Protein AF-A0A2W1JNE1-F1 (afdb_monomer)

pLDDT: mean 87.47, std 14.39, range [36.12, 98.69]

Foldseek 3Di:
DDDDDDDDDDDDPPPPQFFFAAFFFFFFPDPDDDDFLVNRLQGGEAAFQDDDFVVVVDFGQAVEFEEEEAPCAQVLAQVQEPPPDGDHPVLLVVLLQVLLVLLVVPFPGHDYDYCYPVWHADDDDPPDDDDDLEHTTQEYEEEDACVVPVVCPQAQKDKDWGWAFDFGQALLRHTRPGYTHTRHMYMYGYSPFHEYDDLVDDDPRHADSSLSSSQNVLVSRGTAACPVCLQRTKAQPSTRRDQRDADLVHRSPRIGRGSTDDCLASNHCVCRRRRDRPHHGSNSVSVSCSSHPRPPNPVPPCPVVNVVVVVVVVVVVVVVVVVVVVVPDPDPPDDD

Sequence (336 aa):
MIRLRRFVVCGLLFGGLVPSAQAFVLLERDDQPVNTVEEAVETAARWSYEPGSVTEGVRGLDEGLEVAIATNFCERLVPQFRDPYPPDCDQVKTALKVALNQWAEEHPVLKFVDVSGTITPALPPPNHPEPWQGFGAELDFFVLNGQEYPAVSEVGGYTSYWSVNKPPRLTNGQKAEGGSTINSADIILNAETCFFFNAQQPIPECNHFQSLVLHEVGHALGLGHPDELPERNLDTDRSPATEIAINCEQPAQGLQASPALEPNAAMNGYAGRPAPLLKLTEDDRGGLRFLYPPCTPARKRIPLWLLAVSLLAGILLIVGSLLFLLLQRPQKVKPR

Secondary structure (DSSP, 8-state):
---PPPP----------------B-BPPSSS----SHHHHHHH-EEE---SS-GGGT--SSSS-EEEEE-TTHHHHHGGGB-SSS---HHHHHHHHHHHHHHHHTT-SS--EEE-BTTB---PPPTTPPSSP--SSSSEEEEEE-TTT-GGGTTSSEEEEEEEESSPPBPTTSPBPSS-EEEEEEEEEEETTS-EE--TTSPPTTSEEHHHHHHHHHHHHHTB--TTT-GGG-EESS--TTS-----TTSTTTT-EE-----TT-TT-GGGSS-----S--HHHHHHHHHHS-----------HHHHHHHHHHHHHHHHHHHHHHHH---------

InterPro domains:
  IPR024079 Metallopeptidase, catalytic domain superfamily [G3DSA:3.40.390.10] (77-295)

Nearest PDB structures (foldseek):
  8h78-assembly1_A  TM=7.087E-01  e=1.643E-05  Homo sapiens
  6zpn-assembly1_A  TM=2.466E-01  e=2.389E+00  Thermochaetoides thermophila DSM 1495

Organism: NCBI:txid1764569

Mean predicted aligned error: 8.56 Å

Radius of gyration: 26.84 Å; Cα contacts (8 Å, |Δi|>4): 654; chains: 1; bounding box: 62×103×80 Å

Structure (mmCIF, N/CA/C/O backbone):
data_AF-A0A2W1JNE1-F1
#
_entry.id   AF-A0A2W1JNE1-F1
#
loop_
_atom_site.group_PDB
_atom_site.id
_atom_site.type_symbol
_atom_site.label_atom_id
_atom_site.label_alt_id
_atom_site.label_comp_id
_atom_site.label_asym_id
_atom_site.label_entity_id
_atom_site.label_seq_id
_atom_site.pdbx_PDB_ins_code
_atom_site.Cartn_x
_atom_site.Cartn_y
_atom_site.Cartn_z
_atom_site.occupancy
_atom_site.B_iso_or_equiv
_atom_site.auth_seq_id
_atom_site.auth_comp_id
_atom_site.auth_asym_id
_atom_site.auth_atom_id
_atom_site.pdbx_PDB_model_num
ATOM 1 N N . MET A 1 1 ? -40.350 26.688 -57.752 1.00 38.41 1 MET A N 1
ATOM 2 C CA . MET A 1 1 ? -39.927 27.035 -56.376 1.00 38.41 1 MET A CA 1
ATOM 3 C C . MET A 1 1 ? -39.542 25.753 -55.656 1.00 38.41 1 MET A C 1
ATOM 5 O O . MET A 1 1 ? -40.423 24.963 -55.360 1.00 38.41 1 MET A O 1
ATOM 9 N N . ILE A 1 2 ? -38.249 25.513 -55.429 1.00 36.12 2 ILE A N 1
ATOM 10 C CA . ILE A 1 2 ? -37.739 24.361 -54.668 1.00 36.12 2 ILE A CA 1
ATOM 11 C C . ILE A 1 2 ? -36.863 24.945 -53.556 1.00 36.12 2 ILE A C 1
ATOM 13 O O . ILE A 1 2 ? -35.892 25.639 -53.845 1.00 36.12 2 ILE A O 1
ATOM 17 N N . ARG A 1 3 ? -37.248 24.743 -52.289 1.00 42.00 3 ARG A N 1
ATOM 18 C CA . ARG A 1 3 ? -36.489 25.195 -51.111 1.00 42.00 3 ARG A CA 1
ATOM 19 C C . ARG A 1 3 ? -35.653 24.034 -50.574 1.00 42.00 3 ARG A C 1
ATOM 21 O O . ARG A 1 3 ? -36.201 23.090 -50.015 1.00 42.00 3 ARG A O 1
ATOM 28 N N . LEU A 1 4 ? -34.334 24.138 -50.719 1.00 41.38 4 LEU A N 1
ATOM 29 C CA . LEU A 1 4 ? -33.350 23.279 -50.059 1.00 41.38 4 LEU A CA 1
ATOM 30 C C . LEU A 1 4 ? -33.227 23.689 -48.579 1.00 41.38 4 LEU A C 1
ATOM 32 O O . LEU A 1 4 ? -32.899 24.839 -48.286 1.00 41.38 4 LEU A O 1
ATOM 36 N N . ARG A 1 5 ? -33.461 22.760 -47.645 1.00 50.00 5 ARG A N 1
ATOM 37 C CA . ARG A 1 5 ? -33.097 22.918 -46.227 1.00 50.00 5 ARG A CA 1
ATOM 38 C C . ARG A 1 5 ? -31.710 22.315 -46.011 1.00 50.00 5 ARG A C 1
ATOM 40 O O . ARG A 1 5 ? -31.522 21.125 -46.236 1.00 50.00 5 ARG A O 1
ATOM 47 N N . ARG A 1 6 ? -30.746 23.134 -45.582 1.00 46.78 6 ARG A N 1
ATOM 48 C CA . ARG A 1 6 ? -29.433 22.676 -45.108 1.00 46.78 6 ARG A CA 1
ATOM 49 C C . ARG A 1 6 ? -29.555 22.281 -43.636 1.00 46.78 6 ARG A C 1
ATOM 51 O O . ARG A 1 6 ? -29.924 23.117 -42.818 1.00 46.78 6 ARG A O 1
ATOM 58 N N . PHE A 1 7 ? -29.250 21.027 -43.322 1.00 41.28 7 PHE A N 1
ATOM 59 C CA . PHE A 1 7 ? -28.954 20.579 -41.964 1.00 41.28 7 PHE A CA 1
ATOM 60 C C . PHE A 1 7 ? -27.464 20.816 -41.702 1.00 41.28 7 PHE A C 1
ATOM 62 O O . PHE A 1 7 ? -26.624 20.327 -42.453 1.00 41.28 7 PHE A O 1
ATOM 69 N N . VAL A 1 8 ? -27.145 21.586 -40.664 1.00 44.81 8 VAL A N 1
ATOM 70 C CA . VAL A 1 8 ? -25.787 21.715 -40.126 1.00 44.81 8 VAL A CA 1
ATOM 71 C C . VAL A 1 8 ? -25.700 20.753 -38.947 1.00 44.81 8 VAL A C 1
ATOM 73 O O . VAL A 1 8 ? -26.365 20.957 -37.935 1.00 44.81 8 VAL A O 1
ATOM 76 N N . VAL A 1 9 ? -24.929 19.677 -39.103 1.00 41.88 9 VAL A N 1
ATOM 77 C CA . VAL A 1 9 ? -24.578 18.763 -38.011 1.00 41.88 9 VAL A CA 1
ATOM 78 C C . VAL A 1 9 ? -23.324 19.327 -37.353 1.00 41.88 9 VAL A C 1
ATOM 80 O O . VAL A 1 9 ? -22.254 19.334 -37.956 1.00 41.88 9 VAL A O 1
ATOM 83 N N . CYS A 1 10 ? -23.471 19.854 -36.140 1.00 45.81 10 CYS A N 1
ATOM 84 C CA . CYS A 1 10 ? -22.356 20.292 -35.310 1.00 45.81 10 CYS A CA 1
ATOM 85 C C . CYS A 1 10 ? -21.801 19.057 -34.585 1.00 45.81 10 CYS A C 1
ATOM 87 O O . CYS A 1 10 ? -22.422 18.555 -33.650 1.00 45.81 10 CYS A O 1
ATOM 89 N N . GLY A 1 11 ? -20.683 18.514 -35.070 1.00 43.31 11 GLY A N 1
ATOM 90 C CA . GLY A 1 11 ? -19.964 17.435 -34.397 1.00 43.31 11 GLY A CA 1
ATOM 91 C C . GLY A 1 11 ? -19.169 17.994 -33.221 1.00 43.31 11 GLY A C 1
ATOM 92 O O . GLY A 1 11 ? -18.117 18.593 -33.423 1.00 43.31 11 GLY A O 1
ATOM 93 N N . LEU A 1 12 ? -19.670 17.806 -32.001 1.00 46.69 12 LEU A N 1
ATOM 94 C CA . LEU A 1 12 ? -18.884 17.977 -30.781 1.00 46.69 12 LEU A CA 1
ATOM 95 C C . LEU A 1 12 ? -17.910 16.797 -30.682 1.00 46.69 12 LEU A C 1
ATOM 97 O O . LEU A 1 12 ? -18.283 15.702 -30.266 1.00 46.69 12 LEU A O 1
ATOM 101 N N . LEU A 1 13 ? -16.665 17.020 -31.104 1.00 46.94 13 LEU A N 1
ATOM 102 C CA . LEU A 1 13 ? -15.539 16.165 -30.745 1.00 46.94 13 LEU A CA 1
ATOM 103 C C . LEU A 1 13 ? -15.297 16.335 -29.242 1.00 46.94 13 LEU A C 1
ATOM 105 O O . LEU A 1 13 ? -14.633 17.275 -28.813 1.00 46.94 13 LEU A O 1
ATOM 109 N N . PHE A 1 14 ? -15.866 15.437 -28.440 1.00 42.62 14 PHE A N 1
ATOM 110 C CA . PHE A 1 14 ? -15.426 15.229 -27.067 1.00 42.62 14 PHE A CA 1
ATOM 111 C C . PHE A 1 14 ? -14.032 14.595 -27.122 1.00 42.62 14 PHE A C 1
ATOM 113 O O . PHE A 1 14 ? -13.892 13.375 -27.149 1.00 42.62 14 PHE A O 1
ATOM 120 N N . GLY A 1 15 ? -12.998 15.433 -27.203 1.00 43.62 15 GLY A N 1
ATOM 121 C CA . GLY A 1 15 ? -11.642 15.019 -26.865 1.00 43.62 15 GLY A CA 1
ATOM 122 C C . GLY A 1 15 ? -11.618 14.715 -25.374 1.00 43.62 15 GLY A C 1
ATOM 123 O O . GLY A 1 15 ? -11.545 15.636 -24.565 1.00 43.62 15 GLY A O 1
ATOM 124 N N . GLY A 1 16 ? -11.778 13.442 -25.013 1.00 50.56 16 GLY A N 1
ATOM 125 C CA . GLY A 1 16 ? -11.562 12.998 -23.643 1.00 50.56 16 GLY A CA 1
ATOM 126 C C . GLY A 1 16 ? -10.127 13.330 -23.256 1.00 50.56 16 GLY A C 1
ATOM 127 O O . GLY A 1 16 ? -9.200 12.924 -23.953 1.00 50.56 16 GLY A O 1
ATOM 128 N N . LEU A 1 17 ? -9.956 14.115 -22.193 1.00 52.03 17 LEU A N 1
ATOM 129 C CA . LEU A 1 17 ? -8.655 14.305 -21.565 1.00 52.03 17 LEU A CA 1
ATOM 130 C C . LEU A 1 17 ? -8.187 12.922 -21.110 1.00 52.03 17 LEU A C 1
ATOM 132 O O . LEU A 1 17 ? -8.841 12.292 -20.279 1.00 52.03 17 LEU A O 1
ATOM 136 N N . VAL A 1 18 ? -7.117 12.425 -21.723 1.00 52.34 18 VAL A N 1
ATOM 137 C CA . VAL A 1 18 ? -6.462 11.200 -21.268 1.00 52.34 18 VAL A CA 1
ATOM 138 C C . VAL A 1 18 ? -5.798 11.544 -19.930 1.00 52.34 18 VAL A C 1
ATOM 140 O O . VAL A 1 18 ? -5.143 12.589 -19.858 1.00 52.34 18 VAL A O 1
ATOM 143 N N . PRO A 1 19 ? -6.022 10.757 -18.862 1.00 56.19 19 PRO A N 1
ATOM 144 C CA . PRO A 1 19 ? -5.322 10.957 -17.603 1.00 56.19 19 PRO A CA 1
ATOM 145 C C . PRO A 1 19 ? -3.815 10.865 -17.836 1.00 56.19 19 PRO A C 1
ATOM 147 O O . PRO A 1 19 ? -3.342 10.112 -18.684 1.00 56.19 19 PRO A O 1
ATOM 150 N N . SER A 1 20 ? -3.092 11.705 -17.118 1.00 59.62 20 SER A N 1
ATOM 151 C CA . SER A 1 20 ? -1.718 12.051 -17.410 1.00 59.62 20 SER A CA 1
ATOM 152 C C . SER A 1 20 ? -0.819 11.377 -16.355 1.00 59.62 20 SER A C 1
ATOM 154 O O . SER A 1 20 ? -0.995 11.699 -15.185 1.00 59.62 20 SER A O 1
ATOM 156 N N . ALA A 1 21 ? 0.059 10.429 -16.725 1.00 70.81 21 ALA A N 1
ATOM 157 C CA . ALA A 1 21 ? 1.011 9.803 -15.794 1.00 70.81 21 ALA A CA 1
ATOM 158 C C . ALA A 1 21 ? 2.366 10.527 -15.776 1.00 70.81 21 ALA A C 1
ATOM 160 O O . ALA A 1 21 ? 2.808 10.987 -16.817 1.00 70.81 21 ALA A O 1
ATOM 161 N N . GLN A 1 22 ? 3.032 10.619 -14.627 1.00 83.12 22 GLN A N 1
ATOM 162 C CA . GLN A 1 22 ? 4.258 11.391 -14.426 1.00 83.12 22 GLN A CA 1
ATOM 163 C C . GLN A 1 22 ? 5.447 10.493 -14.074 1.00 83.12 22 GLN A C 1
ATOM 165 O O . GLN A 1 22 ? 6.392 10.419 -14.858 1.00 83.12 22 GLN A O 1
ATOM 170 N N . ALA A 1 23 ? 5.432 9.857 -12.899 1.00 85.31 23 ALA A N 1
ATOM 171 C CA . ALA A 1 23 ? 6.445 8.907 -12.441 1.00 85.31 23 ALA A CA 1
ATOM 172 C C . ALA A 1 23 ? 6.075 8.282 -11.079 1.00 85.31 23 ALA A C 1
ATOM 174 O O . ALA A 1 23 ? 5.391 8.893 -10.262 1.00 85.31 23 ALA A O 1
ATOM 175 N N . PHE A 1 24 ? 6.597 7.091 -10.782 1.00 90.75 24 PHE A N 1
ATOM 176 C CA . PHE A 1 24 ? 6.438 6.429 -9.475 1.00 90.75 24 PHE A CA 1
ATOM 177 C C . PHE A 1 24 ? 7.779 6.259 -8.761 1.00 90.75 24 PHE A C 1
ATOM 179 O O . PHE A 1 24 ? 8.824 6.299 -9.399 1.00 90.75 24 PHE A O 1
ATOM 186 N N . VAL A 1 25 ? 7.780 5.989 -7.457 1.00 92.88 25 VAL A N 1
ATOM 187 C CA . VAL A 1 25 ? 9.011 5.683 -6.712 1.00 92.88 25 VAL A CA 1
ATOM 188 C C . VAL A 1 25 ? 8.871 4.387 -5.922 1.00 92.88 25 VAL A C 1
ATOM 190 O O . VAL A 1 25 ? 7.775 3.989 -5.521 1.00 92.88 25 VAL A O 1
ATOM 193 N N . LEU A 1 26 ? 9.995 3.710 -5.722 1.00 92.88 26 LEU A N 1
ATOM 194 C CA . LEU A 1 26 ? 10.080 2.421 -5.048 1.00 92.88 26 LEU A CA 1
ATOM 195 C C . LEU A 1 26 ? 10.607 2.609 -3.630 1.00 92.88 26 LEU A C 1
ATOM 197 O O . LEU A 1 26 ? 11.484 3.437 -3.402 1.00 92.88 26 LEU A O 1
ATOM 201 N N . LEU A 1 27 ? 10.103 1.811 -2.691 1.00 89.06 27 LEU A N 1
ATOM 202 C CA . LEU A 1 27 ? 10.724 1.690 -1.379 1.00 89.06 27 LEU A CA 1
ATOM 203 C C . LEU A 1 27 ? 11.990 0.845 -1.486 1.00 89.06 27 LEU A C 1
ATOM 205 O O . LEU A 1 27 ? 11.983 -0.290 -1.978 1.00 89.06 27 LEU A O 1
ATOM 209 N N . GLU A 1 28 ? 13.077 1.422 -1.002 1.00 80.94 28 GLU A N 1
ATOM 210 C CA . GLU A 1 28 ? 14.409 0.834 -0.990 1.00 80.94 28 GLU A CA 1
ATOM 211 C C . GLU A 1 28 ? 14.680 0.198 0.374 1.00 80.94 28 GLU A C 1
ATOM 213 O O . GLU A 1 28 ? 14.102 0.589 1.391 1.00 80.94 28 GLU A O 1
ATOM 218 N N . ARG A 1 29 ? 15.560 -0.809 0.405 1.00 69.75 29 ARG A N 1
ATOM 219 C CA . ARG A 1 29 ? 16.001 -1.384 1.676 1.00 69.75 29 ARG A CA 1
ATOM 220 C C . ARG A 1 29 ? 17.018 -0.447 2.326 1.00 69.75 29 ARG A C 1
ATOM 222 O O . ARG A 1 29 ? 18.086 -0.237 1.756 1.00 69.75 29 ARG A O 1
ATOM 229 N N . ASP A 1 30 ? 16.723 -0.047 3.560 1.00 58.88 30 ASP A N 1
ATOM 230 C CA . ASP A 1 30 ? 17.580 0.764 4.429 1.00 58.88 30 ASP A CA 1
ATOM 231 C C . ASP A 1 30 ? 17.699 2.232 3.967 1.00 58.88 30 ASP A C 1
ATOM 233 O O . ASP A 1 30 ? 17.539 2.543 2.792 1.00 58.88 30 ASP A O 1
ATOM 237 N N . ASP A 1 31 ? 18.044 3.146 4.884 1.00 56.97 31 ASP A N 1
ATOM 238 C CA . ASP A 1 31 ? 18.273 4.585 4.620 1.00 56.97 31 ASP A CA 1
ATOM 239 C C . ASP A 1 31 ? 19.489 4.864 3.701 1.00 56.97 31 ASP A C 1
ATOM 241 O O . ASP A 1 31 ? 20.089 5.945 3.733 1.00 56.97 31 ASP A O 1
ATOM 245 N N . GLN A 1 32 ? 19.940 3.873 2.926 1.00 64.00 32 GLN A N 1
ATOM 246 C CA . GLN A 1 32 ? 21.050 4.044 2.007 1.00 64.00 32 GLN A CA 1
ATOM 247 C C . GLN A 1 32 ? 20.575 4.854 0.806 1.00 64.00 32 GLN A C 1
ATOM 249 O O . GLN A 1 32 ? 19.619 4.470 0.135 1.00 64.00 32 GLN A O 1
ATOM 254 N N . PRO A 1 33 ? 21.225 5.988 0.515 1.00 69.25 33 PRO A N 1
ATOM 255 C CA . PRO A 1 33 ? 20.821 6.793 -0.607 1.00 69.25 33 PRO A CA 1
ATOM 256 C C . PRO A 1 33 ? 21.158 6.072 -1.906 1.00 69.25 33 PRO A C 1
ATOM 258 O O . PRO A 1 33 ? 22.328 5.950 -2.267 1.00 69.25 33 PRO A O 1
ATOM 261 N N . VAL A 1 34 ? 20.124 5.646 -2.617 1.00 77.06 34 VAL A N 1
ATOM 262 C CA . VAL A 1 34 ? 20.236 5.159 -3.984 1.00 77.06 34 VAL A CA 1
ATOM 263 C C . VAL A 1 34 ? 20.467 6.330 -4.931 1.00 77.06 34 VAL A C 1
ATOM 265 O O . VAL A 1 34 ? 19.778 7.355 -4.862 1.00 77.06 34 VAL A O 1
ATOM 268 N N . ASN A 1 35 ? 21.463 6.187 -5.808 1.00 82.31 35 ASN A N 1
ATOM 269 C CA . ASN A 1 35 ? 21.913 7.266 -6.693 1.00 82.31 35 ASN A CA 1
ATOM 270 C C . ASN A 1 35 ? 21.621 7.001 -8.175 1.00 82.31 35 ASN A C 1
ATOM 272 O O . ASN A 1 35 ? 21.824 7.897 -8.999 1.00 82.31 35 ASN A O 1
ATOM 276 N N . THR A 1 36 ? 21.180 5.791 -8.538 1.00 88.44 36 THR A N 1
ATOM 277 C CA . THR A 1 36 ? 20.849 5.440 -9.926 1.00 88.44 36 THR A CA 1
ATOM 278 C C . THR A 1 36 ? 19.550 4.644 -10.030 1.00 88.44 36 THR A C 1
ATOM 280 O O . THR A 1 36 ? 19.098 4.024 -9.071 1.00 88.44 36 THR A O 1
ATOM 283 N N . VAL A 1 37 ? 18.955 4.645 -11.226 1.00 86.00 37 VAL A N 1
ATOM 284 C CA . VAL A 1 37 ? 17.747 3.863 -11.537 1.00 86.00 37 VAL A CA 1
ATOM 285 C C . VAL A 1 37 ? 18.004 2.371 -11.357 1.00 86.00 37 VAL A C 1
ATOM 287 O O . VAL A 1 37 ? 17.166 1.659 -10.816 1.00 86.00 37 VAL A O 1
ATOM 290 N N . GLU A 1 38 ? 19.167 1.900 -11.802 1.00 89.56 38 GLU A N 1
ATOM 291 C CA . GLU A 1 38 ? 19.567 0.500 -11.690 1.00 89.56 38 GLU A CA 1
ATOM 292 C C . GLU A 1 38 ? 19.626 0.078 -10.223 1.00 89.56 38 GLU A C 1
ATOM 294 O O . GLU A 1 38 ? 19.034 -0.930 -9.856 1.00 89.56 38 GLU A O 1
ATOM 299 N N . GLU A 1 39 ? 20.250 0.893 -9.371 1.00 89.38 39 GLU A N 1
ATOM 300 C CA . GLU A 1 39 ? 20.332 0.628 -7.938 1.00 89.38 39 GLU A CA 1
ATOM 301 C C . GLU A 1 39 ? 18.939 0.664 -7.272 1.00 89.38 39 GLU A C 1
ATOM 303 O O . GLU A 1 39 ? 18.638 -0.209 -6.458 1.00 89.38 39 GLU A O 1
ATOM 308 N N . ALA A 1 40 ? 18.038 1.573 -7.673 1.00 89.50 40 ALA A N 1
ATOM 309 C CA . ALA A 1 40 ? 16.655 1.611 -7.169 1.00 89.50 40 ALA A CA 1
ATOM 310 C C . ALA A 1 40 ? 15.898 0.324 -7.524 1.00 89.50 40 ALA A C 1
ATOM 312 O O . ALA A 1 40 ? 15.281 -0.329 -6.680 1.00 89.50 40 ALA A O 1
ATOM 313 N N . VAL A 1 41 ? 15.996 -0.097 -8.785 1.00 90.50 41 VAL A N 1
ATOM 314 C CA . VAL A 1 41 ? 15.371 -1.323 -9.297 1.00 90.50 41 VAL A CA 1
ATOM 315 C C . VAL A 1 41 ? 15.932 -2.567 -8.598 1.00 90.50 41 VAL A C 1
ATOM 317 O O . VAL A 1 41 ? 15.157 -3.459 -8.219 1.00 90.50 41 VAL A O 1
ATOM 320 N N . GLU A 1 42 ? 17.255 -2.623 -8.427 1.00 90.38 42 GLU A N 1
ATOM 321 C CA . GLU A 1 42 ? 17.997 -3.724 -7.809 1.00 90.38 42 GLU A CA 1
ATOM 322 C C . GLU A 1 42 ? 17.815 -3.805 -6.295 1.00 90.38 42 GLU A C 1
ATOM 324 O O . GLU A 1 42 ? 18.026 -4.875 -5.736 1.00 90.38 42 GLU A O 1
ATOM 329 N N . THR A 1 43 ? 17.432 -2.731 -5.607 1.00 90.88 43 THR A N 1
ATOM 330 C CA . THR A 1 43 ? 17.262 -2.733 -4.142 1.00 90.88 43 THR A CA 1
ATOM 331 C C . THR A 1 43 ? 15.803 -2.747 -3.702 1.00 90.88 43 THR A C 1
ATOM 333 O O . THR A 1 43 ? 15.529 -3.138 -2.564 1.00 90.88 43 THR A O 1
ATOM 336 N N . ALA A 1 44 ? 14.869 -2.421 -4.602 1.00 92.69 44 ALA A N 1
ATOM 337 C CA . ALA A 1 44 ? 13.449 -2.317 -4.291 1.00 92.69 44 ALA A CA 1
ATOM 338 C C . ALA A 1 44 ? 12.877 -3.558 -3.588 1.00 92.69 44 ALA A C 1
ATOM 340 O O . ALA A 1 44 ? 13.062 -4.711 -4.018 1.00 92.69 44 ALA A O 1
ATOM 341 N N . ALA A 1 45 ? 12.148 -3.300 -2.505 1.00 94.31 45 ALA A N 1
ATOM 342 C CA . ALA A 1 45 ? 11.467 -4.318 -1.724 1.00 94.31 45 ALA A CA 1
ATOM 343 C C . ALA A 1 45 ? 10.166 -4.749 -2.418 1.00 94.31 45 ALA A C 1
ATOM 345 O O . ALA A 1 45 ? 9.411 -3.917 -2.918 1.00 94.31 45 ALA A O 1
ATOM 346 N N . ARG A 1 46 ? 9.904 -6.060 -2.486 1.00 95.44 46 ARG A N 1
ATOM 347 C CA . ARG A 1 46 ? 8.687 -6.610 -3.112 1.00 95.44 46 ARG A CA 1
ATOM 348 C C . ARG A 1 46 ? 8.208 -7.850 -2.382 1.00 95.44 46 ARG A C 1
ATOM 350 O O . ARG A 1 46 ? 9.024 -8.639 -1.900 1.00 95.44 46 ARG A O 1
ATOM 357 N N . TRP A 1 47 ? 6.906 -8.094 -2.386 1.00 97.31 47 TRP A N 1
ATOM 358 C CA . TRP A 1 47 ? 6.385 -9.406 -2.019 1.00 97.31 47 TRP A CA 1
ATOM 359 C C . TRP A 1 47 ? 6.795 -10.454 -3.057 1.00 97.31 47 TRP A C 1
ATOM 361 O O . TRP A 1 47 ? 6.695 -10.236 -4.266 1.00 97.31 47 TRP A O 1
A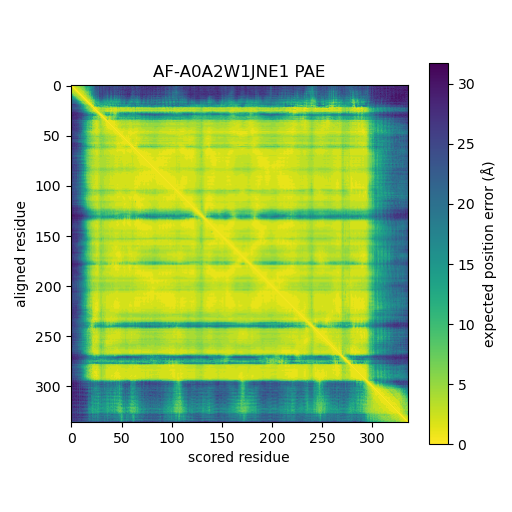TOM 371 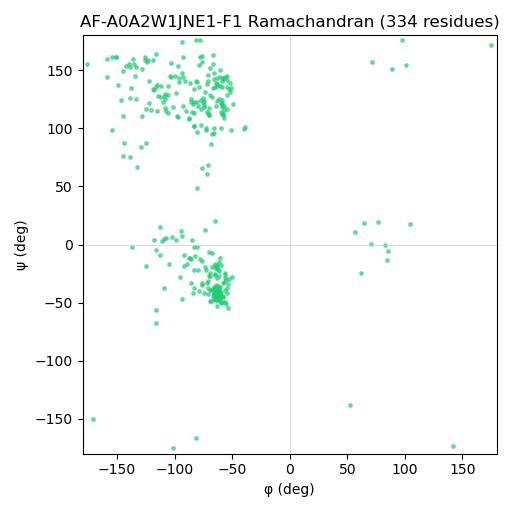N N . SER A 1 48 ? 7.267 -11.611 -2.594 1.00 96.81 48 SER A N 1
ATOM 372 C CA . SER A 1 48 ? 7.577 -12.727 -3.490 1.00 96.81 48 SER A CA 1
ATOM 373 C C . SER A 1 48 ? 6.296 -13.476 -3.850 1.00 96.81 48 SER A C 1
ATOM 375 O O . SER A 1 48 ? 5.445 -13.734 -3.005 1.00 96.81 48 SER A O 1
ATOM 377 N N . TYR A 1 49 ? 6.161 -13.884 -5.104 1.00 96.31 49 TYR A N 1
ATOM 378 C CA . TYR A 1 49 ? 5.077 -14.730 -5.584 1.00 96.31 49 TYR A CA 1
ATOM 379 C C . TYR A 1 49 ? 5.304 -16.182 -5.151 1.00 96.31 49 TYR A C 1
ATOM 381 O O . TYR A 1 49 ? 5.577 -17.014 -6.002 1.00 96.31 49 TYR A O 1
ATOM 389 N N . GLU A 1 50 ? 5.270 -16.498 -3.854 1.00 94.44 50 GLU A N 1
ATOM 390 C CA . GLU A 1 50 ? 5.407 -17.863 -3.312 1.00 94.44 50 GLU A CA 1
ATOM 391 C C . GLU A 1 50 ? 4.040 -18.519 -3.035 1.00 94.44 50 GLU A C 1
ATOM 393 O O . GLU A 1 50 ? 3.125 -17.809 -2.625 1.00 94.44 50 GLU A O 1
ATOM 398 N N . PRO A 1 51 ? 3.885 -19.844 -3.257 1.00 93.44 51 PRO A N 1
ATOM 399 C CA . PRO A 1 51 ? 2.641 -20.564 -3.022 1.00 93.44 51 PRO A CA 1
ATOM 400 C C . PRO A 1 51 ? 2.542 -21.025 -1.567 1.00 93.44 51 PRO A C 1
ATOM 402 O O . PRO A 1 51 ? 3.431 -21.735 -1.092 1.00 93.44 51 PRO A O 1
ATOM 405 N N . GLY A 1 52 ? 1.454 -20.663 -0.895 1.00 93.56 52 GLY A N 1
ATOM 406 C CA . GLY A 1 52 ? 1.137 -21.088 0.467 1.00 93.56 52 GLY A CA 1
ATOM 407 C C . GLY A 1 52 ? 0.507 -19.970 1.294 1.00 93.56 52 GLY A C 1
ATOM 408 O O . GLY A 1 52 ? 0.227 -18.891 0.777 1.00 93.56 52 GLY A O 1
ATOM 409 N N . SER A 1 53 ? 0.318 -20.254 2.581 1.00 95.38 53 SER A N 1
ATOM 410 C CA . SER A 1 53 ? -0.281 -19.364 3.587 1.00 95.38 53 SER A CA 1
ATOM 411 C C . SER A 1 53 ? 0.668 -19.164 4.771 1.00 95.38 53 SER A C 1
ATOM 413 O O . SER A 1 53 ? 1.490 -20.042 5.075 1.00 95.38 53 SER A O 1
ATOM 415 N N . VAL A 1 54 ? 0.512 -18.063 5.516 1.00 94.25 54 VAL A N 1
ATOM 416 C CA . VAL A 1 54 ? 1.258 -17.812 6.761 1.00 94.25 54 VAL A CA 1
ATOM 417 C C . VAL A 1 54 ? 1.020 -18.936 7.763 1.00 94.25 54 VAL A C 1
ATOM 419 O O . VAL A 1 54 ? 1.934 -19.323 8.493 1.00 94.25 54 VAL A O 1
ATOM 422 N N . THR A 1 55 ? -0.178 -19.527 7.760 1.00 92.38 55 THR A N 1
ATOM 423 C CA . THR A 1 55 ? -0.516 -20.676 8.617 1.00 92.38 55 THR A CA 1
ATOM 424 C C . THR A 1 55 ? 0.300 -21.935 8.302 1.00 92.38 55 THR A C 1
ATOM 426 O O . THR A 1 55 ? 0.471 -22.793 9.169 1.00 92.38 55 THR A O 1
ATOM 429 N N . GLU A 1 56 ? 0.868 -22.021 7.099 1.00 94.00 56 GLU A N 1
ATOM 430 C CA . GLU A 1 56 ? 1.766 -23.086 6.643 1.00 94.00 56 GLU A CA 1
ATOM 431 C C . GLU A 1 56 ? 3.249 -22.682 6.736 1.00 94.00 56 GLU A C 1
ATOM 433 O O . GLU A 1 56 ? 4.137 -23.437 6.334 1.00 94.00 56 GLU A O 1
ATOM 438 N N . GLY A 1 57 ? 3.536 -21.494 7.279 1.00 93.19 57 GLY A N 1
ATOM 439 C CA . GLY A 1 57 ? 4.883 -20.934 7.367 1.00 93.19 57 GLY A CA 1
ATOM 440 C C . GLY A 1 57 ? 5.401 -20.357 6.047 1.00 93.19 57 GLY A C 1
ATOM 441 O O . GLY A 1 57 ? 6.614 -20.206 5.889 1.00 93.19 57 GLY A O 1
ATOM 442 N N . VAL A 1 58 ? 4.512 -20.045 5.100 1.00 94.56 58 VAL A N 1
ATOM 443 C CA . VAL A 1 58 ? 4.853 -19.415 3.820 1.00 94.56 58 VAL A CA 1
ATOM 444 C C . VAL A 1 58 ? 4.285 -18.000 3.778 1.00 94.56 58 VAL A C 1
ATOM 446 O O . VAL A 1 58 ? 3.157 -17.767 4.174 1.00 94.56 58 VAL A O 1
ATOM 449 N N . ARG A 1 59 ? 5.075 -17.044 3.294 1.00 95.62 59 ARG A N 1
ATOM 450 C CA . ARG A 1 59 ? 4.653 -15.660 3.049 1.00 95.62 59 ARG A CA 1
ATOM 451 C C . ARG A 1 59 ? 4.902 -15.356 1.573 1.00 95.62 59 ARG A C 1
ATOM 453 O O . ARG A 1 59 ? 6.033 -15.528 1.103 1.00 95.62 59 ARG A O 1
ATOM 460 N N . GLY A 1 60 ? 3.864 -14.987 0.836 1.00 94.44 60 GLY A N 1
ATOM 461 C CA . GLY A 1 60 ? 3.905 -14.623 -0.569 1.00 94.44 60 GLY A CA 1
ATOM 462 C C . GLY A 1 60 ? 2.534 -14.358 -1.202 1.00 94.44 60 GLY A C 1
ATOM 463 O O . GLY A 1 60 ? 1.478 -14.621 -0.650 1.00 94.44 60 GLY A O 1
ATOM 464 N N . LEU A 1 61 ? 2.562 -13.856 -2.438 1.00 93.81 61 LEU A N 1
ATOM 465 C CA . LEU A 1 61 ? 1.377 -13.333 -3.134 1.00 93.81 61 LEU A CA 1
ATOM 466 C C . LEU A 1 61 ? 0.399 -14.374 -3.700 1.00 93.81 61 LEU A C 1
ATOM 468 O O . LEU A 1 61 ? -0.670 -13.978 -4.160 1.00 93.81 61 LEU A O 1
ATOM 472 N N . ASP A 1 62 ? 0.762 -15.656 -3.808 1.00 89.31 62 ASP A N 1
ATOM 473 C CA . ASP A 1 62 ? 0.035 -16.582 -4.698 1.00 89.31 62 ASP A CA 1
ATOM 474 C C . ASP A 1 62 ? -1.407 -16.842 -4.253 1.00 89.31 62 ASP A C 1
ATOM 476 O O . ASP A 1 62 ? -2.355 -16.717 -5.037 1.00 89.31 62 ASP A O 1
ATOM 480 N N . GLU A 1 63 ? -1.597 -17.128 -2.967 1.00 91.31 63 GLU A N 1
ATOM 481 C CA . GLU A 1 63 ? -2.932 -17.315 -2.401 1.00 91.31 63 GLU A CA 1
ATOM 482 C C . GLU A 1 63 ? -3.612 -15.989 -2.028 1.00 91.31 63 GLU A C 1
ATOM 484 O O . GLU A 1 63 ? -4.819 -15.967 -1.760 1.00 91.31 63 GLU A O 1
ATOM 489 N N . GLY A 1 64 ? -2.901 -14.875 -2.220 1.00 95.56 64 GLY A N 1
ATOM 490 C CA . GLY A 1 64 ? -3.282 -13.525 -1.828 1.00 95.56 64 GLY A CA 1
ATOM 491 C C . GLY A 1 64 ? -2.575 -13.107 -0.550 1.00 95.56 64 GLY A C 1
ATOM 492 O O . GLY A 1 64 ? -2.234 -13.958 0.259 1.00 95.56 64 GLY A O 1
ATOM 493 N N . LEU A 1 65 ? -2.400 -11.798 -0.372 1.00 97.94 65 LEU A N 1
ATOM 494 C CA . LEU A 1 65 ? -1.835 -11.261 0.857 1.00 97.94 65 LEU A CA 1
ATOM 495 C C . LEU A 1 65 ? -2.832 -11.430 2.004 1.00 97.94 65 LEU A C 1
ATOM 497 O O . LEU A 1 65 ? -3.938 -10.884 1.958 1.00 97.94 65 LEU A O 1
ATOM 501 N N . GLU A 1 66 ? -2.452 -12.195 3.016 1.00 98.31 66 GLU A N 1
ATOM 502 C CA . GLU A 1 66 ? -3.232 -12.438 4.220 1.00 98.31 66 GLU A CA 1
ATOM 503 C C . GLU A 1 66 ? -3.197 -11.204 5.129 1.00 98.31 66 GLU A C 1
ATOM 505 O O . GLU A 1 66 ? -2.140 -10.754 5.574 1.00 98.31 66 GLU A O 1
ATOM 510 N N . VAL A 1 67 ? -4.377 -10.652 5.407 1.00 98.69 67 VAL A N 1
ATOM 511 C CA . VAL A 1 67 ? -4.575 -9.424 6.177 1.00 98.69 67 VAL A CA 1
ATOM 512 C C . VAL A 1 67 ? -5.236 -9.743 7.512 1.00 98.69 67 VAL A C 1
ATOM 514 O O . VAL A 1 67 ? -6.313 -10.344 7.531 1.00 98.69 67 VAL A O 1
ATOM 517 N N . ALA A 1 68 ? -4.657 -9.293 8.624 1.00 98.56 68 ALA A N 1
ATOM 518 C CA . ALA A 1 68 ? -5.284 -9.382 9.940 1.00 98.56 68 ALA A CA 1
ATOM 519 C C . ALA A 1 68 ? -5.510 -7.997 10.559 1.00 98.56 68 ALA A C 1
ATOM 521 O O . ALA A 1 68 ? -4.640 -7.135 10.583 1.00 98.56 68 ALA A O 1
ATOM 522 N N . ILE A 1 69 ? -6.706 -7.781 11.103 1.00 98.69 69 ILE A N 1
ATOM 523 C CA . ILE A 1 69 ? -7.094 -6.533 11.766 1.00 98.69 69 ILE A CA 1
ATOM 524 C C . ILE A 1 69 ? -7.129 -6.764 13.276 1.00 98.69 69 ILE A C 1
ATOM 526 O O . ILE A 1 69 ? -7.783 -7.697 13.752 1.00 98.69 69 ILE A O 1
ATOM 530 N N . ALA A 1 70 ? -6.452 -5.904 14.045 1.00 98.50 70 ALA A N 1
ATOM 531 C CA . ALA A 1 70 ? -6.429 -5.997 15.502 1.00 98.50 70 ALA A CA 1
ATOM 532 C C . ALA A 1 70 ? -7.845 -6.005 16.103 1.00 98.50 70 ALA A C 1
ATOM 534 O O . ALA A 1 70 ? -8.749 -5.291 15.662 1.00 98.50 70 ALA A O 1
ATOM 535 N N . THR A 1 71 ? -8.062 -6.803 17.149 1.00 98.12 71 THR A N 1
ATOM 536 C CA . THR A 1 71 ? -9.401 -7.004 17.735 1.00 98.12 71 THR A CA 1
ATOM 537 C C . THR A 1 71 ? -9.998 -5.726 18.327 1.00 98.12 71 THR A C 1
ATOM 539 O O . THR A 1 71 ? -11.214 -5.551 18.304 1.00 98.12 71 THR A O 1
ATOM 542 N N . ASN A 1 72 ? -9.154 -4.809 18.801 1.00 98.31 72 ASN A N 1
ATOM 543 C CA . ASN A 1 72 ? -9.527 -3.494 19.322 1.00 98.31 72 ASN A CA 1
ATOM 544 C C . ASN A 1 72 ? -9.460 -2.369 18.267 1.00 98.31 72 ASN A C 1
ATOM 546 O O . ASN A 1 72 ? -9.629 -1.203 18.618 1.00 98.31 72 ASN A O 1
ATOM 550 N N . PHE A 1 73 ? -9.234 -2.682 16.984 1.00 98.62 73 PHE A N 1
ATOM 551 C CA . PHE A 1 73 ? -9.045 -1.687 15.919 1.00 98.62 73 PHE A CA 1
ATOM 552 C C . PHE A 1 73 ? -10.194 -0.669 15.863 1.00 98.62 73 PHE A C 1
ATOM 554 O O . PHE A 1 73 ? -9.983 0.534 15.999 1.00 98.62 73 PHE A O 1
ATOM 561 N N . CYS A 1 74 ? -11.438 -1.143 15.745 1.00 98.62 74 CYS A N 1
ATOM 562 C CA . CYS A 1 74 ? -12.602 -0.257 15.669 1.00 98.62 74 CYS A CA 1
ATOM 563 C C . CYS A 1 74 ? -12.876 0.492 16.976 1.00 98.62 74 CYS A C 1
ATOM 565 O O . CYS A 1 74 ? -13.244 1.663 16.932 1.00 98.62 74 CYS A O 1
ATOM 567 N N . GLU A 1 75 ? -12.703 -0.170 18.126 1.00 98.56 75 GLU A N 1
ATOM 568 C CA . GLU A 1 75 ? -12.894 0.447 19.447 1.00 98.56 75 GLU A CA 1
ATOM 569 C C . GLU A 1 75 ? -12.016 1.692 19.598 1.00 98.56 75 GLU A C 1
ATOM 571 O O . GLU A 1 75 ? -12.459 2.710 20.127 1.00 98.56 75 GLU A O 1
ATOM 576 N N . ARG A 1 76 ? -10.788 1.626 19.075 1.00 98.62 76 ARG A N 1
ATOM 577 C CA . ARG A 1 76 ? -9.825 2.723 19.134 1.00 98.62 76 ARG A CA 1
ATOM 578 C C . ARG A 1 76 ? -10.014 3.767 18.036 1.00 98.62 76 ARG A C 1
ATOM 580 O O . ARG A 1 76 ? -9.821 4.950 18.308 1.00 98.62 76 ARG A O 1
ATOM 587 N N . LEU A 1 77 ? -10.377 3.353 16.819 1.00 98.56 77 LEU A N 1
ATOM 588 C CA . LEU A 1 77 ? -10.439 4.250 15.661 1.00 98.56 77 LEU A CA 1
ATOM 589 C C . LEU A 1 77 ? -11.754 5.026 15.546 1.00 98.56 77 LEU A C 1
ATOM 591 O O . LEU A 1 77 ? -11.727 6.214 15.244 1.00 98.56 77 LEU A O 1
ATOM 595 N N . VAL A 1 78 ? -12.906 4.388 15.786 1.00 98.62 78 VAL A N 1
ATOM 596 C CA . VAL A 1 78 ? -14.227 5.028 15.610 1.00 98.62 78 VAL A CA 1
ATOM 597 C C . VAL A 1 78 ? -14.356 6.349 16.395 1.00 98.62 78 VAL A C 1
ATOM 599 O O . VAL A 1 78 ? -14.823 7.330 15.814 1.00 98.62 78 VAL A O 1
ATOM 602 N N . PRO A 1 79 ? -13.882 6.459 17.655 1.00 98.56 79 PRO A N 1
ATOM 603 C CA . PRO A 1 79 ? -13.909 7.722 18.403 1.00 98.56 79 PRO A CA 1
ATOM 604 C C . PRO A 1 79 ? -13.096 8.874 17.785 1.00 98.56 79 PRO A C 1
ATOM 606 O O . PRO A 1 79 ? -13.262 10.032 18.183 1.00 98.56 79 PRO A O 1
ATOM 609 N N . GLN A 1 80 ? -12.208 8.577 16.834 1.00 98.44 80 GLN A N 1
ATOM 610 C CA . GLN A 1 80 ? -11.355 9.566 16.178 1.00 98.44 80 GLN A CA 1
ATOM 611 C C . GLN A 1 80 ? -12.002 10.217 14.952 1.00 98.44 80 GLN A C 1
ATOM 613 O O . GLN A 1 80 ? -11.518 11.249 14.478 1.00 98.44 80 GLN A O 1
ATOM 618 N N . PHE A 1 81 ? -13.120 9.677 14.462 1.00 98.44 81 PHE A N 1
ATOM 619 C CA . PHE A 1 81 ? -13.869 10.304 13.380 1.00 98.44 81 PHE A CA 1
ATOM 620 C C . PHE A 1 81 ? -14.580 11.574 13.855 1.00 98.44 81 PHE A C 1
ATOM 622 O O . PHE A 1 81 ? -15.099 11.656 14.973 1.00 98.44 81 PHE A O 1
ATOM 629 N N . ARG A 1 82 ? -14.578 12.594 12.997 1.00 98.12 82 ARG A N 1
ATOM 630 C CA . ARG A 1 82 ? -15.190 13.906 13.262 1.00 98.12 82 ARG A CA 1
ATOM 631 C C . ARG A 1 82 ? -16.420 14.178 12.401 1.00 98.12 82 ARG A C 1
ATOM 633 O O . ARG A 1 82 ? -17.000 15.257 12.510 1.00 98.12 82 ARG A O 1
ATOM 640 N N . ASP A 1 83 ? -16.832 13.216 11.574 1.00 97.62 83 ASP A N 1
ATOM 641 C CA . ASP A 1 83 ? -18.069 13.300 10.802 1.00 97.62 83 ASP A CA 1
ATOM 642 C C . ASP A 1 83 ? -19.268 13.580 11.726 1.00 97.62 83 ASP A C 1
ATOM 644 O O . ASP A 1 83 ? -19.331 13.039 12.832 1.00 97.62 83 ASP A O 1
ATOM 648 N N . PRO A 1 84 ? -20.272 14.362 11.283 1.00 97.38 84 PRO A N 1
ATOM 649 C CA . PRO A 1 84 ? -21.514 14.543 12.042 1.00 97.38 84 PRO A CA 1
ATOM 650 C C . PRO A 1 84 ? -22.219 13.217 12.367 1.00 97.38 84 PRO A C 1
ATOM 652 O O . PRO A 1 84 ? -22.907 13.103 13.381 1.00 97.38 84 PRO A O 1
ATOM 655 N N . TYR A 1 85 ? -22.025 12.223 11.497 1.00 97.44 85 TYR A N 1
ATOM 656 C CA . TYR A 1 85 ? -22.442 10.839 11.672 1.00 97.44 85 TYR A CA 1
ATOM 657 C C . TYR A 1 85 ? -21.201 9.953 11.498 1.00 97.44 85 TYR A C 1
ATOM 659 O O . TYR A 1 85 ? -20.910 9.552 10.369 1.00 97.44 85 TYR A O 1
ATOM 667 N N . PRO A 1 86 ? -20.430 9.711 12.576 1.00 97.44 86 PRO A N 1
ATOM 668 C CA . PRO A 1 86 ? -19.239 8.871 12.516 1.00 97.44 86 PRO A CA 1
ATOM 669 C C . PRO A 1 86 ? -19.573 7.473 11.980 1.00 97.44 86 PRO A C 1
ATOM 671 O O . PRO A 1 86 ? -20.655 6.960 12.291 1.00 97.44 86 PRO A O 1
ATOM 674 N N . PRO A 1 87 ? -18.675 6.850 11.197 1.00 98.38 87 PRO A N 1
ATOM 675 C CA . PRO A 1 87 ? -18.896 5.503 10.702 1.00 98.38 87 PRO A CA 1
ATOM 676 C C . PRO A 1 87 ? -18.904 4.493 11.855 1.00 98.38 87 PRO A C 1
ATOM 678 O O . PRO A 1 87 ? -18.173 4.639 12.837 1.00 98.38 87 PRO A O 1
ATOM 681 N N . ASP A 1 88 ? -19.698 3.436 11.723 1.00 98.44 88 ASP A N 1
ATOM 682 C CA . ASP A 1 88 ? -19.583 2.265 12.587 1.00 98.44 88 ASP A CA 1
ATOM 683 C C . ASP A 1 88 ? -18.402 1.360 12.172 1.00 98.44 88 ASP A C 1
ATOM 685 O O . ASP A 1 88 ? -17.695 1.599 11.187 1.00 98.44 88 ASP A O 1
ATOM 689 N N . CYS A 1 89 ? -18.157 0.302 12.950 1.00 98.44 89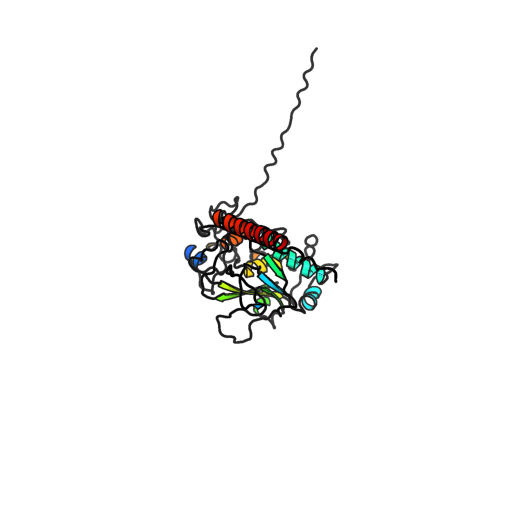 CYS A N 1
ATOM 690 C CA . CYS A 1 89 ? -17.047 -0.616 12.690 1.00 98.44 89 CYS A CA 1
ATOM 691 C C . CYS A 1 89 ? -17.171 -1.345 11.342 1.00 98.44 89 CYS A C 1
ATOM 693 O O . CYS A 1 89 ? -16.158 -1.581 10.680 1.00 9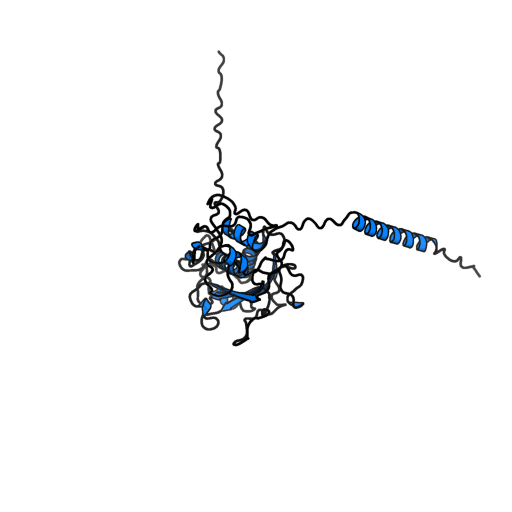8.44 89 CYS A O 1
ATOM 695 N N . ASP A 1 90 ? -18.387 -1.688 10.914 1.00 98.50 90 ASP A N 1
ATOM 696 C CA . ASP A 1 90 ? -18.601 -2.407 9.657 1.00 98.50 90 ASP A CA 1
ATOM 697 C C . ASP A 1 90 ? -18.322 -1.488 8.461 1.00 98.50 90 ASP A C 1
ATOM 699 O O . ASP A 1 90 ? -17.705 -1.912 7.478 1.00 98.50 90 ASP A O 1
ATOM 703 N N . GLN A 1 91 ? -18.691 -0.208 8.559 1.00 98.31 91 GLN A N 1
ATOM 704 C CA . GLN A 1 91 ? -18.361 0.819 7.570 1.00 98.31 91 GLN A CA 1
ATOM 705 C C . GLN A 1 91 ? -16.849 1.055 7.473 1.00 98.31 91 GLN A C 1
ATOM 707 O O . GLN A 1 91 ? -16.310 1.088 6.365 1.00 98.31 91 GLN A O 1
ATOM 712 N N . VAL A 1 92 ? -16.149 1.144 8.609 1.00 98.56 92 VAL A N 1
ATOM 713 C CA . VAL A 1 92 ? -14.680 1.262 8.655 1.00 98.56 92 VAL A CA 1
ATOM 714 C C . VAL A 1 92 ? -14.010 0.060 7.984 1.00 98.56 92 VAL A C 1
ATOM 716 O O . VAL A 1 92 ? -13.182 0.234 7.089 1.00 98.56 92 VAL A O 1
ATOM 719 N N . LYS A 1 93 ? -14.395 -1.169 8.349 1.00 98.31 93 LYS A N 1
ATOM 720 C CA . LYS A 1 93 ? -13.847 -2.395 7.738 1.00 98.31 93 LYS A CA 1
ATOM 721 C C . LYS A 1 93 ? -14.159 -2.491 6.247 1.00 98.31 93 LYS A C 1
ATOM 723 O O . LYS A 1 93 ? -13.319 -2.930 5.464 1.00 98.31 93 LYS A O 1
ATOM 728 N N . THR A 1 94 ? -15.348 -2.050 5.839 1.00 98.12 94 THR A N 1
ATOM 729 C CA . THR A 1 94 ? -15.728 -1.990 4.424 1.00 98.12 94 THR A CA 1
ATOM 730 C C . THR A 1 94 ? -14.835 -1.019 3.659 1.00 98.12 94 THR A C 1
ATOM 732 O O . THR A 1 94 ? -14.320 -1.387 2.607 1.00 98.12 94 THR A O 1
ATOM 735 N N . ALA A 1 95 ? -14.597 0.185 4.182 1.00 97.75 95 ALA A N 1
ATOM 736 C CA . ALA A 1 95 ? -13.715 1.162 3.545 1.00 97.75 95 ALA A CA 1
ATOM 737 C C . ALA A 1 95 ? -12.254 0.683 3.480 1.00 97.75 95 ALA A C 1
ATOM 739 O O . ALA A 1 95 ? -11.612 0.854 2.446 1.00 97.75 95 ALA A O 1
ATOM 740 N N . LEU A 1 96 ? -11.759 0.001 4.521 1.00 98.19 96 LEU A N 1
ATOM 741 C CA . LEU A 1 96 ? -10.449 -0.660 4.502 1.00 98.19 96 LEU A CA 1
ATOM 742 C C . LEU A 1 96 ? -10.375 -1.691 3.366 1.00 98.19 96 LEU A C 1
ATOM 744 O O . LEU A 1 96 ? -9.461 -1.651 2.544 1.00 98.19 96 LEU A O 1
ATOM 748 N N . LYS A 1 97 ? -11.379 -2.568 3.251 1.00 98.12 97 LYS A N 1
ATOM 749 C CA . LYS A 1 97 ? -11.458 -3.553 2.163 1.00 98.12 97 LYS A CA 1
ATOM 750 C C . LYS A 1 97 ? -11.542 -2.901 0.782 1.00 98.12 97 LYS A C 1
ATOM 752 O O . LYS A 1 97 ? -10.958 -3.415 -0.167 1.00 98.12 97 LYS A O 1
ATOM 757 N N . VAL A 1 98 ? -12.260 -1.785 0.647 1.00 97.06 98 VAL A N 1
ATOM 758 C CA . VAL A 1 98 ? -12.317 -1.016 -0.606 1.00 97.06 98 VAL A CA 1
ATOM 759 C C . VAL A 1 98 ? -10.938 -0.457 -0.960 1.00 97.06 98 VAL A C 1
ATOM 761 O O . VAL A 1 98 ? -10.535 -0.580 -2.111 1.00 97.06 98 VAL A O 1
ATOM 764 N N . ALA A 1 99 ? -10.201 0.108 -0.001 1.00 96.81 99 ALA A N 1
ATOM 765 C CA . ALA A 1 99 ? -8.845 0.608 -0.229 1.00 96.81 99 ALA A CA 1
ATOM 766 C C . ALA A 1 99 ? -7.878 -0.508 -0.666 1.00 96.81 99 ALA A C 1
ATOM 768 O O . ALA A 1 99 ? -7.201 -0.355 -1.678 1.00 96.81 99 ALA A O 1
ATOM 769 N N . LEU A 1 100 ? -7.890 -1.663 0.010 1.00 97.81 100 LEU A N 1
ATOM 770 C CA . LEU A 1 100 ? -7.130 -2.848 -0.414 1.00 97.81 100 LEU A CA 1
ATOM 771 C C . LEU A 1 100 ? -7.501 -3.272 -1.844 1.00 97.81 100 LEU A C 1
ATOM 773 O O . LEU A 1 100 ? -6.640 -3.460 -2.700 1.00 97.81 100 LEU A O 1
ATOM 777 N N . ASN A 1 101 ? -8.799 -3.382 -2.134 1.00 97.06 101 ASN A N 1
ATOM 778 C CA . ASN A 1 101 ? -9.271 -3.843 -3.437 1.00 97.06 101 ASN A CA 1
ATOM 779 C C . ASN A 1 101 ? -8.924 -2.896 -4.588 1.00 97.06 101 ASN A C 1
ATOM 781 O O . ASN A 1 101 ? -8.818 -3.375 -5.710 1.00 97.06 101 ASN A O 1
ATOM 785 N N . GLN A 1 102 ? -8.722 -1.597 -4.346 1.00 96.94 102 GLN A N 1
ATOM 786 C CA . GLN A 1 102 ? -8.281 -0.679 -5.401 1.00 96.94 102 GLN A CA 1
ATOM 787 C C . GLN A 1 102 ? -6.900 -1.060 -5.952 1.00 96.94 102 GLN A C 1
ATOM 789 O O . GLN A 1 102 ? -6.699 -1.000 -7.161 1.00 96.94 102 GLN A O 1
ATOM 794 N N . TRP A 1 103 ? -5.982 -1.533 -5.103 1.00 97.38 103 TRP A N 1
ATOM 795 C CA . TRP A 1 103 ? -4.688 -2.061 -5.551 1.00 97.38 103 TRP A CA 1
ATOM 796 C C . TRP A 1 103 ? -4.815 -3.400 -6.293 1.00 97.38 103 TRP A C 1
ATOM 798 O O . TRP A 1 103 ? -3.990 -3.718 -7.142 1.00 97.38 103 TRP A O 1
ATOM 808 N N . ALA A 1 104 ? -5.855 -4.186 -6.009 1.00 96.44 104 ALA A N 1
ATOM 809 C CA . ALA A 1 104 ? -6.075 -5.492 -6.630 1.00 96.44 104 ALA A CA 1
ATOM 810 C C . ALA A 1 104 ? -6.955 -5.456 -7.900 1.00 96.44 104 ALA A C 1
ATOM 812 O O . ALA A 1 104 ? -6.931 -6.413 -8.670 1.00 96.44 104 ALA A O 1
ATOM 813 N N . GLU A 1 105 ? -7.737 -4.392 -8.133 1.00 93.44 105 GLU A N 1
ATOM 814 C CA . GLU A 1 105 ? -8.842 -4.360 -9.115 1.00 93.44 105 GLU A CA 1
ATOM 815 C C . GLU A 1 105 ? -8.416 -4.755 -10.541 1.00 93.44 105 GLU A C 1
ATOM 817 O O . GLU A 1 105 ? -9.148 -5.459 -11.237 1.00 93.44 105 GLU A O 1
ATOM 822 N N . GLU A 1 106 ? -7.219 -4.351 -10.964 1.00 87.94 106 GLU A N 1
ATOM 823 C CA . GLU A 1 106 ? -6.692 -4.600 -12.314 1.00 87.94 106 GLU A CA 1
ATOM 824 C C . GLU A 1 106 ? -5.579 -5.655 -12.357 1.00 87.94 106 GLU A C 1
ATOM 826 O O . GLU A 1 106 ? -4.974 -5.887 -13.408 1.00 87.94 106 GLU A O 1
ATOM 831 N N . HIS A 1 107 ? -5.283 -6.303 -11.231 1.00 93.12 107 HIS A N 1
ATOM 832 C CA . HIS A 1 107 ? -4.128 -7.177 -11.119 1.00 93.12 107 HIS A CA 1
ATOM 833 C C . HIS A 1 107 ? -4.544 -8.664 -11.057 1.00 93.12 107 HIS A C 1
ATOM 835 O O . HIS A 1 107 ? -5.364 -9.049 -10.230 1.00 93.12 107 HIS A O 1
ATOM 841 N N . PRO A 1 108 ? -3.981 -9.557 -11.899 1.00 91.50 108 PRO A N 1
ATOM 842 C CA . PRO A 1 108 ? -4.467 -10.938 -12.024 1.00 91.50 108 PRO A CA 1
ATOM 843 C C . PRO A 1 108 ? -4.122 -11.858 -10.842 1.00 91.50 108 PRO A C 1
ATOM 845 O O . PRO A 1 108 ? -4.715 -12.929 -10.720 1.00 91.50 108 PRO A O 1
ATOM 848 N N . VAL A 1 109 ? -3.130 -11.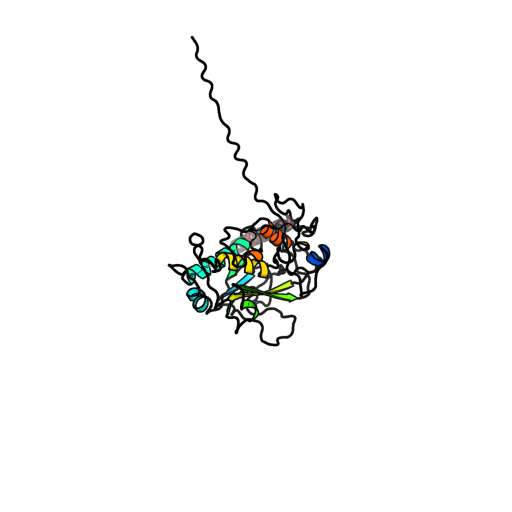486 -10.028 1.00 91.75 109 VAL A N 1
ATOM 849 C CA . VAL A 1 109 ? -2.616 -12.305 -8.911 1.00 91.75 109 VAL A CA 1
ATOM 850 C C . VAL A 1 109 ? -2.854 -11.638 -7.559 1.00 91.75 109 VAL A C 1
ATOM 852 O O . VAL A 1 109 ? -3.478 -12.239 -6.691 1.00 91.75 109 VAL A O 1
ATOM 855 N N . LEU A 1 110 ? -2.365 -10.403 -7.391 1.00 95.56 110 LEU A N 1
ATOM 856 C CA . LEU A 1 110 ? -2.580 -9.587 -6.200 1.00 95.56 110 LEU A CA 1
ATOM 857 C C . LEU A 1 110 ? -4.060 -9.531 -5.808 1.00 95.56 110 LEU A C 1
ATOM 859 O O . LEU A 1 110 ? -4.915 -9.081 -6.565 1.00 95.56 110 LEU A O 1
ATOM 863 N N . LYS A 1 111 ? -4.325 -9.985 -4.593 1.00 97.12 111 LYS A N 1
ATOM 864 C CA . LYS A 1 111 ? -5.610 -9.962 -3.902 1.00 97.12 111 LYS A CA 1
ATOM 865 C C . LYS A 1 111 ? -5.312 -9.980 -2.409 1.00 97.12 111 LYS A C 1
ATOM 867 O O . LYS A 1 111 ? -4.226 -10.394 -2.010 1.00 97.12 111 LYS A O 1
ATOM 872 N N . PHE A 1 112 ? -6.285 -9.583 -1.605 1.00 98.19 112 PHE A N 1
ATOM 873 C CA . PHE A 1 112 ? -6.154 -9.536 -0.154 1.00 98.19 112 PHE A CA 1
ATOM 874 C C . PHE A 1 112 ? -7.161 -10.488 0.486 1.00 98.19 112 PHE A C 1
ATOM 876 O O . PHE A 1 112 ? -8.337 -10.507 0.105 1.00 98.19 112 PHE A O 1
ATOM 883 N N . VAL A 1 113 ? -6.698 -11.293 1.437 1.00 98.06 113 VAL A N 1
ATOM 884 C CA . VAL A 1 113 ? -7.489 -12.317 2.122 1.00 98.06 113 VAL A CA 1
ATOM 885 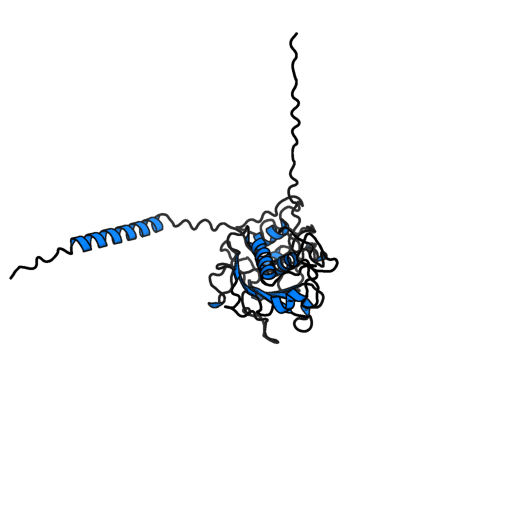C C . VAL A 1 113 ? -7.603 -11.933 3.588 1.00 98.06 113 VAL A C 1
ATOM 887 O O . VAL A 1 113 ? -6.610 -11.899 4.299 1.00 98.06 113 VAL A O 1
ATOM 890 N N . ASP A 1 114 ? -8.815 -11.639 4.052 1.00 98.00 114 ASP A N 1
ATOM 891 C CA . ASP A 1 114 ? -9.046 -11.347 5.468 1.00 98.00 114 ASP A CA 1
ATOM 892 C C . ASP A 1 114 ? -8.924 -12.635 6.295 1.00 98.00 114 ASP A C 1
ATOM 894 O O . ASP A 1 114 ? -9.737 -13.554 6.160 1.00 98.00 114 ASP A O 1
ATOM 898 N N . VAL A 1 115 ? -7.905 -12.685 7.150 1.00 98.06 115 VAL A N 1
ATOM 899 C CA . VAL A 1 115 ? -7.626 -13.776 8.094 1.00 98.06 115 VAL A CA 1
ATOM 900 C C . VAL A 1 115 ? -7.804 -13.331 9.550 1.00 98.06 115 VAL A C 1
ATOM 902 O O . VAL A 1 115 ? -7.386 -14.033 10.479 1.00 98.06 115 VAL A O 1
ATOM 905 N N . SER A 1 116 ? -8.452 -12.183 9.777 1.00 97.94 116 SER A N 1
ATOM 906 C CA . SER A 1 116 ? -8.732 -11.657 11.114 1.00 97.94 116 SER A CA 1
ATOM 907 C C . SER A 1 116 ? -9.465 -12.695 11.970 1.00 97.94 116 SER A C 1
ATOM 909 O O . SER A 1 116 ? -10.477 -13.269 11.569 1.00 97.94 116 SER A O 1
ATOM 911 N N . GLY A 1 117 ? -8.952 -12.947 13.177 1.00 96.62 117 GLY A N 1
ATOM 912 C CA . GLY A 1 117 ? -9.488 -13.958 14.099 1.00 96.62 117 GLY A CA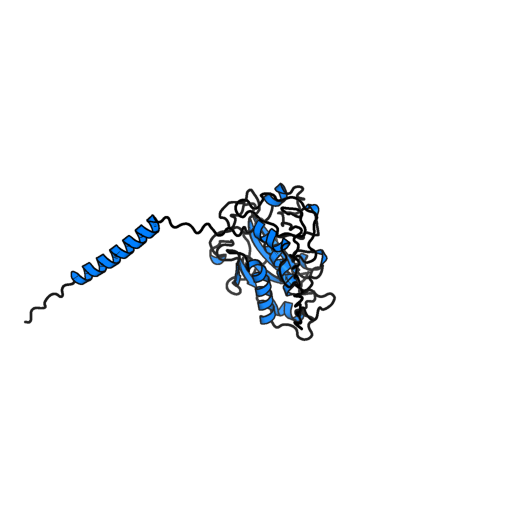 1
ATOM 913 C C . GLY A 1 117 ? -8.979 -15.383 13.859 1.00 96.62 117 GLY A C 1
ATOM 914 O O . GLY A 1 117 ? -9.135 -16.224 14.742 1.00 96.62 117 GLY A O 1
ATOM 915 N N . THR A 1 118 ? -8.332 -15.646 12.719 1.00 97.31 118 THR A N 1
ATOM 916 C CA . THR A 1 118 ? -7.560 -16.878 12.481 1.00 97.31 118 THR A CA 1
ATOM 917 C C . THR A 1 118 ? -6.093 -16.656 12.828 1.00 97.31 118 THR A C 1
ATOM 919 O O . THR A 1 118 ? -5.502 -17.450 13.558 1.00 97.31 118 THR A O 1
ATOM 922 N N . ILE A 1 119 ? -5.531 -15.543 12.353 1.00 97.25 119 ILE A N 1
ATOM 923 C CA . ILE A 1 119 ? -4.188 -15.084 12.701 1.00 97.25 119 ILE A CA 1
ATOM 924 C C . ILE A 1 119 ? -4.328 -13.858 13.601 1.00 97.25 119 ILE A C 1
ATOM 926 O O . ILE A 1 119 ? -5.084 -12.931 13.303 1.00 97.25 119 ILE A O 1
ATOM 930 N N . THR A 1 120 ? -3.633 -13.877 14.736 1.00 97.81 120 THR A N 1
ATOM 931 C CA . THR A 1 120 ? -3.550 -12.717 15.625 1.00 97.81 120 THR A CA 1
ATOM 932 C C . THR A 1 120 ? -2.521 -11.748 15.045 1.00 97.81 120 THR A C 1
ATOM 934 O O . THR A 1 120 ? -1.357 -12.148 14.954 1.00 97.81 120 THR A O 1
ATOM 937 N N . PRO A 1 121 ? -2.904 -10.508 14.689 1.00 97.94 121 PRO A N 1
ATOM 938 C CA . PRO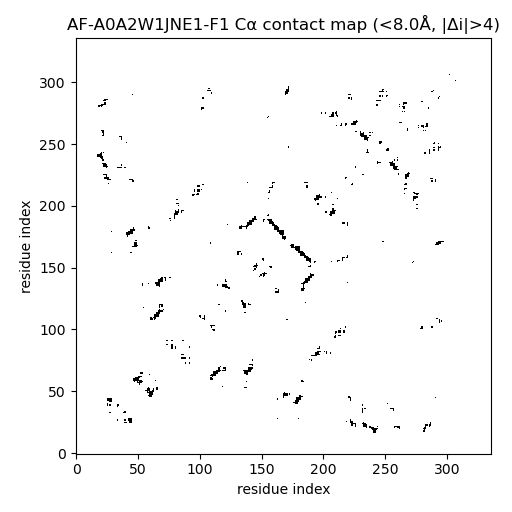 A 1 121 ? -1.937 -9.519 14.236 1.00 97.94 121 PRO A CA 1
ATOM 939 C C . PRO A 1 121 ? -0.955 -9.204 15.365 1.00 97.94 121 PRO A C 1
ATOM 941 O O . PRO A 1 121 ? -1.348 -9.123 16.537 1.00 97.94 121 PRO A O 1
ATOM 944 N N . ALA A 1 122 ? 0.326 -9.079 15.035 1.00 96.69 122 ALA A N 1
ATOM 945 C CA . ALA A 1 122 ? 1.380 -8.933 16.025 1.00 96.69 122 ALA A CA 1
ATOM 946 C C . ALA A 1 122 ? 2.515 -8.048 15.517 1.00 96.69 122 ALA A C 1
ATOM 948 O O . ALA A 1 122 ? 3.167 -8.380 14.539 1.00 96.69 122 ALA A O 1
ATOM 949 N N . LEU A 1 123 ? 2.821 -6.998 16.280 1.00 94.44 123 LEU A N 1
ATOM 950 C CA . LEU A 1 123 ? 4.051 -6.243 16.086 1.00 94.44 123 LEU A CA 1
ATOM 951 C C . LEU A 1 123 ? 5.282 -7.101 16.439 1.00 94.44 123 LEU A C 1
ATOM 953 O O . LEU A 1 123 ? 5.205 -7.987 17.305 1.00 94.44 123 LEU A O 1
ATOM 957 N N . PRO A 1 124 ? 6.449 -6.776 15.871 1.00 89.75 124 PRO A N 1
ATOM 958 C CA . PRO A 1 124 ? 7.723 -7.329 16.297 1.00 89.75 124 PRO A CA 1
ATOM 959 C C . PRO A 1 124 ? 7.974 -7.167 17.805 1.00 89.75 124 PRO A C 1
ATOM 961 O O . PRO A 1 124 ? 7.813 -6.070 18.351 1.00 89.75 124 PRO A O 1
ATOM 964 N N . PRO A 1 125 ? 8.422 -8.223 18.509 1.00 87.12 125 PRO A N 1
ATOM 965 C CA . PRO A 1 125 ? 8.805 -8.114 19.905 1.00 87.12 125 PRO A CA 1
ATOM 966 C C . PRO A 1 125 ? 9.968 -7.128 20.093 1.00 87.12 125 PRO A C 1
ATOM 968 O O . PRO A 1 125 ? 10.903 -7.116 19.285 1.00 87.12 125 PRO A O 1
ATOM 971 N N . PRO A 1 126 ? 9.993 -6.363 21.199 1.00 84.75 126 PRO A N 1
ATOM 972 C CA . PRO A 1 126 ? 11.133 -5.514 21.519 1.00 84.75 126 PRO A CA 1
ATOM 973 C C . PRO A 1 126 ? 12.443 -6.314 21.543 1.00 84.75 126 PRO A C 1
ATOM 975 O O . PRO A 1 126 ? 12.514 -7.380 22.156 1.00 84.75 126 PRO A O 1
ATOM 978 N N . ASN A 1 127 ? 13.499 -5.764 20.937 1.00 83.25 127 ASN A N 1
ATOM 979 C CA . ASN A 1 127 ? 14.838 -6.368 20.846 1.00 83.25 127 ASN A CA 1
ATOM 980 C C . ASN A 1 127 ? 14.925 -7.675 20.036 1.00 83.25 127 ASN A C 1
ATOM 982 O O . ASN A 1 127 ? 15.895 -8.421 20.193 1.00 83.25 127 ASN A O 1
ATOM 986 N N . HIS A 1 128 ? 13.944 -7.987 19.187 1.00 79.81 128 HIS A N 1
ATOM 987 C CA . HIS A 1 128 ? 14.061 -9.143 18.306 1.00 79.81 128 HIS A CA 1
ATOM 988 C C . HIS A 1 128 ? 15.173 -8.903 17.262 1.00 79.81 128 HIS A C 1
ATOM 990 O O . HIS A 1 128 ? 15.145 -7.883 16.576 1.00 79.81 128 HIS A O 1
ATOM 996 N N . PRO A 1 129 ? 16.160 -9.803 17.096 1.00 76.75 129 PRO A N 1
ATOM 997 C CA . PRO A 1 129 ? 17.238 -9.601 16.130 1.00 76.75 129 PRO A CA 1
ATOM 998 C C . PRO A 1 129 ? 16.732 -9.767 14.695 1.00 76.75 129 PRO A C 1
ATOM 1000 O O . PRO A 1 129 ? 15.954 -10.681 14.418 1.00 76.75 129 PRO A O 1
ATOM 1003 N N . GLU A 1 130 ? 17.176 -8.893 13.798 1.00 73.12 130 GLU A N 1
ATOM 1004 C CA . GLU A 1 130 ? 16.942 -8.985 12.355 1.00 73.12 130 GLU A CA 1
ATOM 1005 C C . GLU A 1 130 ? 17.846 -10.042 11.681 1.00 73.12 130 GLU A C 1
ATOM 1007 O O . GLU A 1 130 ? 18.920 -10.362 12.203 1.00 73.12 130 GLU A O 1
ATOM 1012 N N . PRO A 1 131 ? 17.454 -10.579 10.507 1.00 68.19 131 PRO A N 1
ATOM 1013 C CA . PRO A 1 131 ? 16.199 -10.312 9.802 1.00 68.19 131 PRO A CA 1
ATOM 1014 C C . PRO A 1 131 ? 15.033 -11.138 10.363 1.00 68.19 131 PRO A C 1
ATOM 1016 O O . PRO A 1 131 ? 15.181 -12.318 10.692 1.00 68.19 131 PRO A O 1
ATOM 1019 N N . TRP A 1 132 ? 13.855 -10.525 10.456 1.00 76.81 132 TRP A N 1
ATOM 1020 C CA . TRP A 1 132 ? 12.639 -11.205 10.910 1.00 76.81 132 TRP A CA 1
ATOM 1021 C C . TRP A 1 132 ? 12.048 -12.048 9.789 1.00 76.81 132 TRP A C 1
ATOM 1023 O O . TRP A 1 132 ? 12.278 -11.764 8.621 1.00 76.81 132 TRP A O 1
ATOM 1033 N N . GLN A 1 133 ? 11.297 -13.094 10.138 1.00 78.94 133 GLN A N 1
ATOM 1034 C CA . GLN A 1 133 ? 10.508 -13.884 9.180 1.00 78.94 133 GLN A CA 1
ATOM 1035 C C . GLN A 1 133 ? 9.053 -13.393 9.086 1.00 78.94 133 GLN A C 1
ATOM 1037 O O . GLN A 1 133 ? 8.224 -14.071 8.487 1.00 78.94 133 GLN A O 1
ATOM 1042 N N . GLY A 1 134 ? 8.765 -12.222 9.662 1.00 83.69 134 GLY A N 1
ATOM 1043 C CA . GLY A 1 134 ? 7.432 -11.646 9.808 1.00 83.69 134 GLY A CA 1
ATOM 1044 C C . GLY A 1 134 ? 6.723 -12.075 11.095 1.00 83.69 134 GLY A C 1
ATOM 1045 O O . GLY A 1 134 ? 6.967 -13.164 11.621 1.00 83.69 134 GLY A O 1
ATOM 1046 N N . PHE A 1 135 ? 5.844 -11.210 11.592 1.00 91.94 135 PHE A N 1
ATOM 1047 C CA . PHE A 1 135 ? 4.953 -11.456 12.729 1.00 91.94 135 PHE A CA 1
ATOM 1048 C C . PHE A 1 135 ? 3.503 -11.333 12.253 1.00 91.94 135 PHE A C 1
ATOM 1050 O O . PHE A 1 135 ? 3.273 -10.814 11.168 1.00 91.94 135 PHE A O 1
ATOM 1057 N N . GLY A 1 136 ? 2.560 -11.925 12.993 1.00 95.94 136 GLY A N 1
ATOM 1058 C CA . GLY A 1 136 ? 1.141 -11.920 12.621 1.00 95.94 136 GLY A CA 1
ATOM 1059 C C . GLY A 1 136 ? 0.880 -12.409 11.194 1.00 95.94 136 GLY A C 1
ATOM 1060 O O . GLY A 1 136 ? 1.470 -13.415 10.784 1.00 95.94 136 GLY A O 1
ATOM 1061 N N . ALA A 1 137 ? -0.016 -11.740 10.467 1.00 97.31 137 ALA A N 1
ATOM 1062 C CA . ALA A 1 137 ? -0.304 -12.038 9.065 1.00 97.31 137 ALA A CA 1
ATOM 1063 C C . ALA A 1 137 ? 0.746 -11.392 8.142 1.00 97.31 137 ALA A C 1
ATOM 1065 O O . ALA A 1 137 ? 1.834 -11.014 8.575 1.00 97.31 137 ALA A O 1
ATOM 1066 N N . GLU A 1 138 ? 0.493 -11.332 6.838 1.00 97.75 138 GLU A N 1
ATOM 1067 C CA . GLU A 1 138 ? 1.381 -10.608 5.923 1.00 97.75 138 GLU A CA 1
ATOM 1068 C C . GLU A 1 138 ? 1.198 -9.108 6.071 1.00 97.75 138 GLU A C 1
ATOM 1070 O O . GLU A 1 138 ? 2.191 -8.385 6.108 1.00 97.75 138 GLU A O 1
ATOM 1075 N N . LEU A 1 139 ? -0.057 -8.671 6.190 1.00 98.31 139 LEU A N 1
ATOM 1076 C CA . LEU A 1 139 ? -0.426 -7.297 6.487 1.00 98.31 139 LEU A CA 1
ATOM 1077 C C . LEU A 1 139 ? -1.229 -7.242 7.785 1.00 98.31 139 LEU A C 1
ATOM 1079 O O . LEU A 1 139 ? -2.359 -7.734 7.833 1.00 98.31 139 LEU A O 1
ATOM 1083 N N . ASP A 1 140 ? -0.697 -6.584 8.805 1.00 98.56 140 ASP A N 1
ATOM 1084 C CA . ASP A 1 140 ? -1.425 -6.364 10.050 1.00 98.56 140 ASP A CA 1
ATOM 1085 C C . ASP A 1 140 ? -1.893 -4.909 10.174 1.00 98.56 140 ASP A C 1
ATOM 1087 O O . ASP A 1 140 ? -1.153 -3.966 9.908 1.00 98.56 140 ASP A O 1
ATOM 1091 N N . PHE A 1 141 ? -3.136 -4.712 10.613 1.00 98.69 141 PHE A N 1
ATOM 1092 C CA . PHE A 1 141 ? -3.711 -3.389 10.854 1.00 98.69 141 PHE A CA 1
ATOM 1093 C C . PHE A 1 141 ? -3.872 -3.111 12.345 1.00 98.69 141 PHE A C 1
ATOM 1095 O O . PHE A 1 141 ? -4.591 -3.824 13.058 1.00 98.69 141 PHE A O 1
ATOM 1102 N N . PHE A 1 142 ? -3.294 -1.996 12.790 1.00 98.69 142 PHE A N 1
ATOM 1103 C CA . PHE A 1 142 ? -3.361 -1.519 14.166 1.00 98.69 142 PHE A CA 1
ATOM 1104 C C . PHE A 1 142 ? -3.866 -0.081 14.257 1.00 98.69 142 PHE A C 1
ATOM 1106 O O . PHE A 1 142 ? -3.824 0.693 13.303 1.00 98.69 142 PHE A O 1
ATOM 1113 N N . VAL A 1 143 ? -4.314 0.283 15.458 1.00 98.56 143 VAL A N 1
ATOM 1114 C CA . VAL A 1 143 ? -4.578 1.670 15.849 1.00 98.56 143 VAL A CA 1
ATOM 1115 C C . VAL A 1 143 ? -3.840 1.888 17.156 1.00 98.56 143 VAL A C 1
ATOM 1117 O O . VAL A 1 143 ? -4.205 1.273 18.157 1.00 98.56 143 VAL A O 1
ATOM 1120 N N . LEU A 1 144 ? -2.783 2.696 17.138 1.00 98.31 144 LEU A N 1
ATOM 1121 C CA . LEU A 1 144 ? -1.848 2.885 18.254 1.00 98.31 144 LEU A CA 1
ATOM 1122 C C . LEU A 1 144 ? -1.563 4.379 18.432 1.00 98.31 144 LEU A C 1
ATOM 1124 O O . LEU A 1 144 ? -1.729 5.155 17.494 1.00 98.31 144 LEU A O 1
ATOM 1128 N N . ASN A 1 145 ? -1.172 4.800 19.632 1.00 98.19 145 ASN A N 1
ATOM 1129 C CA . ASN A 1 145 ? -0.703 6.169 19.865 1.00 98.19 145 ASN A CA 1
ATOM 1130 C C . ASN A 1 145 ? 0.827 6.274 19.758 1.00 98.19 145 ASN A C 1
ATOM 1132 O O . ASN A 1 145 ? 1.526 5.263 19.666 1.00 98.19 145 ASN A O 1
ATOM 1136 N N . GLY A 1 146 ? 1.361 7.497 19.837 1.00 96.75 146 GLY A N 1
ATOM 1137 C CA . GLY A 1 146 ? 2.807 7.733 19.784 1.00 96.75 146 GLY A CA 1
ATOM 1138 C C . GLY A 1 146 ? 3.603 7.108 20.941 1.00 96.75 146 GLY A C 1
ATOM 1139 O O . GLY A 1 146 ? 4.808 6.913 20.823 1.00 96.75 146 GLY A O 1
ATOM 1140 N N . GLN A 1 147 ? 2.961 6.763 22.061 1.00 97.12 147 GLN A N 1
ATOM 1141 C CA . GLN A 1 147 ? 3.634 6.072 23.165 1.00 97.12 147 GLN A CA 1
ATOM 1142 C C . GLN A 1 147 ? 3.810 4.573 22.879 1.00 97.12 147 GLN A C 1
ATOM 1144 O O . GLN A 1 147 ? 4.844 3.999 23.218 1.00 97.12 147 GLN A O 1
ATOM 1149 N N . GLU A 1 148 ? 2.803 3.936 22.285 1.00 96.56 148 GLU A N 1
ATOM 1150 C CA . GLU A 1 148 ? 2.839 2.526 21.891 1.00 96.56 148 GLU A CA 1
ATOM 1151 C C . GLU A 1 148 ? 3.669 2.317 20.621 1.00 96.56 148 GLU A C 1
ATOM 1153 O O . GLU A 1 148 ? 4.341 1.294 20.493 1.00 96.56 148 GLU A O 1
ATOM 1158 N N . TYR A 1 149 ? 3.626 3.284 19.699 1.00 96.31 149 TYR A N 1
ATOM 1159 C CA . TYR A 1 149 ? 4.314 3.225 18.416 1.00 96.31 149 TYR A CA 1
ATOM 1160 C C . TYR A 1 149 ? 4.849 4.608 17.994 1.00 96.31 149 TYR A C 1
ATOM 1162 O O . TYR A 1 149 ? 4.167 5.352 17.287 1.00 96.31 149 TYR A O 1
ATOM 1170 N N . PRO A 1 150 ? 6.073 4.989 18.410 1.00 95.94 150 PRO A N 1
ATOM 1171 C CA . PRO A 1 150 ? 6.593 6.351 18.241 1.00 95.94 150 PRO A CA 1
ATOM 1172 C C . PRO A 1 150 ? 6.566 6.920 16.822 1.00 95.94 150 PRO A C 1
ATOM 1174 O O . PRO A 1 150 ? 6.307 8.113 16.661 1.00 95.94 150 PRO A O 1
ATOM 1177 N N . ALA A 1 151 ? 6.769 6.086 15.798 1.00 92.88 151 ALA A N 1
ATOM 1178 C CA . ALA A 1 151 ? 6.772 6.527 14.403 1.00 92.88 151 ALA A CA 1
ATOM 1179 C C . ALA A 1 151 ? 5.423 7.105 13.942 1.00 92.88 151 ALA A C 1
ATOM 1181 O O . ALA A 1 151 ? 5.391 7.891 13.003 1.00 92.88 151 ALA A O 1
ATOM 1182 N N . VAL A 1 152 ? 4.318 6.781 14.627 1.00 95.38 152 VAL A N 1
ATOM 1183 C CA . VAL A 1 152 ? 2.998 7.309 14.267 1.00 95.38 152 VAL A CA 1
ATOM 1184 C C . VAL A 1 152 ? 2.705 8.678 14.893 1.00 95.38 152 VAL A C 1
ATOM 1186 O O . VAL A 1 152 ? 1.746 9.322 14.493 1.00 95.38 152 VAL A O 1
ATOM 1189 N N . SER A 1 153 ? 3.503 9.143 15.866 1.00 94.06 153 SER A N 1
ATOM 1190 C CA . SER A 1 153 ? 3.166 10.277 16.753 1.00 94.06 153 SER A CA 1
ATOM 1191 C C . SER A 1 153 ? 2.753 11.584 16.057 1.00 94.06 153 SER A C 1
ATOM 1193 O O . SER A 1 153 ? 1.937 12.320 16.609 1.00 94.06 153 SER A O 1
ATOM 1195 N N . GLU A 1 154 ? 3.255 11.858 14.852 1.00 90.38 154 GLU A N 1
ATOM 1196 C CA . GLU A 1 154 ? 3.021 13.118 14.127 1.00 90.38 154 GLU A CA 1
ATOM 1197 C C . GLU A 1 154 ? 2.278 12.944 12.792 1.00 90.38 154 GLU A C 1
ATOM 1199 O O . GLU A 1 154 ? 2.052 13.914 12.070 1.00 90.38 154 GLU A O 1
ATOM 1204 N N . VAL A 1 155 ? 1.858 11.720 12.469 1.00 93.69 155 VAL A N 1
ATOM 1205 C CA . VAL A 1 155 ? 1.241 11.359 11.184 1.00 93.69 155 VAL A CA 1
ATOM 1206 C C . VAL A 1 155 ? -0.111 10.680 11.393 1.00 93.69 155 VAL A C 1
ATOM 1208 O O . VAL A 1 155 ? -0.412 10.184 12.477 1.00 93.69 155 VAL A O 1
ATOM 1211 N N . GLY A 1 156 ? -0.967 10.687 10.367 1.00 94.62 156 GLY A N 1
ATOM 1212 C CA . GLY A 1 156 ? -2.274 10.016 10.422 1.00 94.62 156 GLY A CA 1
ATOM 1213 C C . GLY A 1 156 ? -2.172 8.489 10.392 1.00 94.62 156 GLY A C 1
ATOM 1214 O O . GLY A 1 156 ? -2.984 7.795 11.010 1.00 94.62 156 GLY A O 1
ATOM 1215 N N . GLY A 1 157 ? -1.169 7.982 9.683 1.00 96.38 157 GLY A N 1
ATOM 1216 C CA . GLY A 1 157 ? -0.858 6.574 9.508 1.00 96.38 157 GLY A CA 1
ATOM 1217 C C . GLY A 1 157 ? 0.641 6.394 9.297 1.00 96.38 157 GLY A C 1
ATOM 1218 O O . GLY A 1 157 ? 1.351 7.363 9.035 1.00 96.38 157 GLY A O 1
ATOM 1219 N N . TYR A 1 158 ? 1.116 5.176 9.511 1.00 96.25 158 TYR A N 1
ATOM 1220 C CA . TYR A 1 158 ? 2.493 4.792 9.262 1.00 96.25 158 TYR A CA 1
ATOM 1221 C C . TYR A 1 158 ? 2.551 3.321 8.876 1.00 96.25 158 TYR A C 1
ATOM 1223 O O . TYR A 1 158 ? 1.926 2.482 9.532 1.00 96.25 158 TYR A O 1
ATOM 1231 N N . THR A 1 159 ? 3.361 3.005 7.874 1.00 96.50 159 THR A N 1
ATOM 1232 C CA . THR A 1 159 ? 3.627 1.631 7.465 1.00 96.50 159 THR A CA 1
ATOM 1233 C C . THR A 1 159 ? 5.051 1.248 7.816 1.00 96.50 159 THR A C 1
ATOM 1235 O O . THR A 1 159 ? 6.007 1.859 7.345 1.00 96.50 159 THR A O 1
ATOM 1238 N N . SER A 1 160 ? 5.198 0.191 8.609 1.00 94.31 160 SER A N 1
ATOM 1239 C CA . SER A 1 160 ? 6.462 -0.536 8.707 1.00 94.31 160 SER A CA 1
ATOM 1240 C C . SER A 1 160 ? 6.410 -1.775 7.856 1.00 94.31 160 SER A C 1
ATOM 1242 O O . SER A 1 160 ? 5.381 -2.434 7.779 1.00 94.31 160 SER A O 1
ATOM 1244 N N . TYR A 1 161 ? 7.533 -2.133 7.260 1.00 92.75 161 TYR A N 1
ATOM 1245 C CA . TYR A 1 161 ? 7.663 -3.411 6.591 1.00 92.75 161 TYR A CA 1
ATOM 1246 C C . TYR A 1 161 ? 9.026 -4.012 6.878 1.00 92.75 161 TYR A C 1
ATOM 1248 O O . TYR A 1 161 ? 10.003 -3.319 7.164 1.00 92.75 161 TYR A O 1
ATOM 1256 N N . TRP A 1 162 ? 9.079 -5.331 6.774 1.00 92.25 162 TRP A N 1
ATOM 1257 C CA . TRP A 1 162 ? 10.291 -6.103 6.960 1.00 92.25 162 TRP A CA 1
ATOM 1258 C C . TRP A 1 162 ? 10.569 -6.908 5.721 1.00 92.25 162 TRP A C 1
ATOM 1260 O O . TRP A 1 162 ? 9.674 -7.441 5.059 1.00 92.25 162 TRP A O 1
ATOM 1270 N N . SER A 1 163 ? 11.850 -6.977 5.396 1.00 92.25 163 SER A N 1
ATOM 1271 C CA . SER A 1 163 ? 12.306 -7.704 4.235 1.00 92.25 163 SER A CA 1
ATOM 1272 C C . SER A 1 163 ? 13.570 -8.485 4.544 1.00 92.25 163 SER A C 1
ATOM 1274 O O . SER A 1 163 ? 14.356 -8.156 5.432 1.00 92.25 163 SER A O 1
ATOM 1276 N N . VAL A 1 164 ? 13.756 -9.567 3.802 1.00 91.12 164 VAL A N 1
ATOM 1277 C CA . VAL A 1 164 ? 14.996 -10.339 3.798 1.00 91.12 164 VAL A CA 1
ATOM 1278 C C . VAL A 1 164 ? 15.769 -10.021 2.526 1.00 91.12 164 VAL A C 1
ATOM 1280 O O . VAL A 1 164 ? 15.172 -9.862 1.459 1.00 91.12 164 VAL A O 1
ATOM 1283 N N . ASN A 1 165 ? 17.101 -9.992 2.617 1.00 90.31 165 ASN A N 1
ATOM 1284 C CA . ASN A 1 165 ? 17.997 -9.823 1.469 1.00 90.31 165 ASN A CA 1
ATOM 1285 C C . ASN A 1 165 ? 18.008 -11.080 0.578 1.00 90.31 165 ASN A C 1
ATOM 1287 O O . ASN A 1 165 ? 18.969 -11.851 0.542 1.00 90.31 165 ASN A O 1
ATOM 1291 N N . LYS A 1 166 ? 16.878 -11.330 -0.076 1.00 91.75 166 LYS A N 1
ATOM 1292 C CA . LYS A 1 166 ? 16.623 -12.454 -0.963 1.00 91.75 166 LYS A CA 1
ATOM 1293 C C . LYS A 1 166 ? 15.847 -11.914 -2.164 1.00 91.75 166 LYS A C 1
ATOM 1295 O O . LYS A 1 166 ? 14.772 -11.351 -1.950 1.00 91.75 166 LYS A O 1
ATOM 1300 N N . PRO A 1 167 ? 16.321 -12.151 -3.399 1.00 94.31 167 PRO A N 1
ATOM 1301 C CA . PRO A 1 167 ? 15.589 -11.751 -4.591 1.00 94.31 167 PRO A CA 1
ATOM 1302 C C . PRO A 1 167 ? 14.193 -12.395 -4.630 1.00 94.31 167 PRO A C 1
ATOM 1304 O O . PRO A 1 167 ? 14.104 -13.632 -4.545 1.00 94.31 167 PRO A O 1
ATOM 1307 N N . PRO A 1 168 ? 13.112 -11.601 -4.744 1.00 95.50 168 PRO A N 1
ATOM 1308 C CA . PRO A 1 168 ? 11.756 -12.123 -4.832 1.00 95.50 168 PRO A CA 1
ATOM 1309 C C . PRO A 1 168 ? 11.526 -12.841 -6.167 1.00 95.50 168 PRO A C 1
ATOM 1311 O O . PRO A 1 168 ? 12.127 -12.522 -7.201 1.00 95.50 168 PRO A O 1
ATOM 1314 N N . ARG A 1 169 ? 10.620 -13.823 -6.160 1.00 96.19 169 ARG A N 1
ATOM 1315 C CA . ARG A 1 169 ? 10.025 -14.352 -7.388 1.00 96.19 169 ARG A CA 1
ATOM 1316 C C . ARG A 1 169 ? 8.914 -13.403 -7.818 1.00 96.19 169 ARG A C 1
ATOM 1318 O O . ARG A 1 169 ? 7.988 -13.166 -7.055 1.00 96.19 169 ARG A O 1
ATOM 1325 N N . LEU A 1 170 ? 8.990 -12.875 -9.029 1.00 95.12 170 LEU A N 1
ATOM 1326 C CA . LEU A 1 170 ? 7.974 -11.993 -9.588 1.00 95.12 170 LEU A CA 1
ATOM 1327 C C . LEU A 1 170 ? 6.738 -12.797 -10.024 1.00 95.12 170 LEU A C 1
ATOM 1329 O O . LEU A 1 170 ? 6.799 -14.008 -10.255 1.00 95.12 170 LEU A O 1
ATOM 1333 N N . THR A 1 171 ? 5.610 -12.112 -10.202 1.00 94.06 171 THR A N 1
ATOM 1334 C CA . THR A 1 171 ? 4.328 -12.687 -10.658 1.00 94.06 171 THR A CA 1
ATOM 1335 C C . THR A 1 171 ? 4.378 -13.244 -12.086 1.00 94.06 171 THR A C 1
ATOM 1337 O O . THR A 1 171 ? 3.552 -14.074 -12.461 1.00 94.06 171 THR A O 1
ATOM 1340 N N . ASN A 1 172 ? 5.388 -12.867 -12.876 1.00 91.56 172 ASN A N 1
ATOM 1341 C CA . ASN A 1 172 ? 5.688 -13.471 -14.178 1.00 91.56 172 ASN A CA 1
ATOM 1342 C C . ASN A 1 172 ? 6.469 -14.808 -14.077 1.00 91.56 172 ASN A C 1
ATOM 1344 O O . ASN A 1 172 ? 6.756 -15.441 -15.094 1.00 91.56 172 ASN A O 1
ATOM 1348 N N . GLY A 1 173 ? 6.819 -15.244 -12.862 1.00 91.56 173 GLY A N 1
ATOM 1349 C CA . GLY A 1 173 ? 7.568 -16.469 -12.573 1.00 91.56 173 GLY A CA 1
ATOM 1350 C C . GLY A 1 173 ? 9.093 -16.336 -12.649 1.00 91.56 173 GLY A C 1
ATOM 1351 O O . GLY A 1 173 ? 9.795 -17.292 -12.309 1.00 91.56 173 GLY A O 1
ATOM 1352 N N . GLN A 1 174 ? 9.621 -15.186 -13.067 1.00 93.19 174 GLN A N 1
ATOM 1353 C CA . GLN A 1 174 ? 11.055 -14.904 -13.051 1.00 93.19 174 GLN A CA 1
ATOM 1354 C C . GLN A 1 174 ? 11.527 -14.540 -11.640 1.00 93.19 174 GLN A C 1
ATOM 1356 O O . GLN A 1 174 ? 10.740 -14.165 -10.772 1.00 93.19 174 GLN A O 1
ATOM 1361 N N . LYS A 1 175 ? 12.834 -14.642 -11.401 1.00 93.94 175 LYS A N 1
ATOM 1362 C CA . LYS A 1 175 ? 13.460 -14.020 -10.230 1.00 93.94 175 LYS A CA 1
ATOM 1363 C C . LYS A 1 175 ? 13.822 -12.587 -10.589 1.00 93.94 175 LYS A C 1
ATOM 1365 O O . LYS A 1 175 ? 14.320 -12.368 -11.690 1.00 93.94 175 LYS A O 1
ATOM 1370 N N . ALA A 1 176 ? 13.602 -11.654 -9.672 1.00 91.81 176 ALA A N 1
ATOM 1371 C CA . ALA A 1 176 ? 14.142 -10.310 -9.819 1.00 91.81 176 ALA A CA 1
ATOM 1372 C C . ALA A 1 176 ? 15.683 -10.353 -9.882 1.00 91.81 176 ALA A C 1
ATOM 1374 O O . ALA A 1 176 ? 16.310 -11.236 -9.289 1.00 91.81 176 ALA A O 1
ATOM 1375 N N . GLU A 1 177 ? 16.290 -9.401 -10.596 1.00 85.94 177 GLU A N 1
ATOM 1376 C CA . GLU A 1 177 ? 17.754 -9.283 -10.750 1.00 85.94 177 GLU A CA 1
ATOM 1377 C C . GLU A 1 177 ? 18.463 -8.845 -9.452 1.00 85.94 177 GLU A C 1
ATOM 1379 O O . GLU A 1 177 ? 19.684 -8.901 -9.351 1.00 85.94 177 GLU A O 1
ATOM 1384 N N . GLY A 1 178 ? 17.684 -8.513 -8.421 1.00 87.31 178 GLY A N 1
ATOM 1385 C CA . GLY A 1 178 ? 18.119 -8.173 -7.076 1.00 87.31 178 GLY A CA 1
ATOM 1386 C C . GLY A 1 178 ? 16.915 -8.080 -6.138 1.00 87.31 178 GLY A C 1
ATOM 1387 O O . GLY A 1 178 ? 15.893 -8.739 -6.341 1.00 87.31 178 GLY A O 1
ATOM 1388 N N . GLY A 1 179 ? 17.032 -7.231 -5.130 1.00 85.56 179 GLY A N 1
ATOM 1389 C CA . GLY A 1 179 ? 15.935 -6.767 -4.298 1.00 85.56 179 GLY A CA 1
ATOM 1390 C C . GLY A 1 179 ? 15.807 -7.524 -2.991 1.00 85.56 179 GLY A C 1
ATOM 1391 O O . GLY A 1 179 ? 16.510 -8.503 -2.716 1.00 85.56 179 GLY A O 1
ATOM 1392 N N . SER A 1 180 ? 14.862 -7.054 -2.188 1.00 91.56 180 SER A N 1
ATOM 1393 C CA . SER A 1 180 ? 14.536 -7.662 -0.904 1.00 91.56 180 SER A CA 1
ATOM 1394 C C . SER A 1 180 ? 13.119 -8.217 -0.941 1.00 91.56 180 SER A C 1
ATOM 1396 O O . SER A 1 180 ? 12.204 -7.603 -1.488 1.00 91.56 180 SER A O 1
ATOM 1398 N N . THR A 1 181 ? 12.939 -9.412 -0.385 1.00 94.94 181 THR A N 1
ATOM 1399 C CA . THR A 1 181 ? 11.618 -10.032 -0.281 1.00 94.94 181 THR A CA 1
ATOM 1400 C C . THR A 1 181 ? 10.943 -9.505 0.974 1.00 94.94 181 THR A C 1
ATOM 1402 O O . THR A 1 181 ? 11.420 -9.804 2.070 1.00 94.94 181 THR A O 1
ATOM 1405 N N . ILE A 1 182 ? 9.854 -8.753 0.815 1.00 95.62 182 ILE A N 1
ATOM 1406 C CA . ILE A 1 182 ? 8.964 -8.375 1.918 1.00 95.62 182 ILE A CA 1
ATOM 1407 C C . ILE A 1 182 ? 8.343 -9.653 2.480 1.00 95.62 182 ILE A C 1
ATOM 1409 O O . ILE A 1 182 ? 7.965 -10.551 1.723 1.00 95.62 182 ILE A O 1
ATOM 1413 N N . ASN A 1 183 ? 8.283 -9.756 3.802 1.00 95.00 183 ASN A N 1
ATOM 1414 C CA . ASN A 1 183 ? 7.656 -10.887 4.481 1.00 95.00 183 ASN A CA 1
ATOM 1415 C C . ASN A 1 183 ? 6.564 -10.480 5.474 1.00 95.00 183 ASN A C 1
ATOM 1417 O O . ASN A 1 183 ? 5.734 -11.311 5.837 1.00 95.00 183 ASN A O 1
ATOM 1421 N N . SER A 1 184 ? 6.534 -9.228 5.907 1.00 95.94 184 SER A N 1
ATOM 1422 C CA . SER A 1 184 ? 5.511 -8.693 6.797 1.00 95.94 184 SER A CA 1
ATOM 1423 C C . SER A 1 184 ? 5.487 -7.179 6.652 1.00 95.94 184 SER A C 1
ATOM 1425 O O . SER A 1 184 ? 6.534 -6.562 6.436 1.00 95.94 184 SER A O 1
ATOM 1427 N N . ALA A 1 185 ? 4.295 -6.607 6.733 1.00 96.94 185 ALA A N 1
ATOM 1428 C CA . ALA A 1 185 ? 4.069 -5.181 6.804 1.00 96.94 185 ALA A CA 1
ATOM 1429 C C . ALA A 1 185 ? 2.975 -4.890 7.832 1.00 96.94 185 ALA A C 1
ATOM 1431 O O . ALA A 1 185 ? 1.924 -5.523 7.827 1.00 96.94 185 ALA A O 1
ATOM 1432 N N . ASP A 1 186 ? 3.207 -3.897 8.675 1.00 97.50 186 ASP A N 1
ATOM 1433 C CA . ASP A 1 186 ? 2.254 -3.444 9.674 1.00 97.50 186 ASP A CA 1
ATOM 1434 C C . ASP A 1 186 ? 1.827 -2.025 9.319 1.00 97.50 186 ASP A C 1
ATOM 1436 O O . ASP A 1 186 ? 2.663 -1.136 9.144 1.00 97.50 186 ASP A O 1
ATOM 1440 N N . ILE A 1 187 ? 0.516 -1.813 9.241 1.00 98.44 187 ILE A N 1
ATOM 1441 C CA . ILE A 1 187 ? -0.107 -0.516 8.996 1.00 98.44 187 ILE A CA 1
ATOM 1442 C C . ILE A 1 187 ? -0.706 -0.024 10.311 1.00 98.44 187 ILE A C 1
ATOM 1444 O O . ILE A 1 187 ? -1.662 -0.593 10.850 1.00 98.44 187 ILE A O 1
ATOM 1448 N N . ILE A 1 188 ? -0.140 1.058 10.833 1.00 98.50 188 ILE A N 1
ATOM 1449 C CA . ILE A 1 188 ? -0.510 1.657 12.108 1.00 98.50 188 ILE A CA 1
ATOM 1450 C C . ILE A 1 188 ? -1.245 2.963 11.831 1.00 98.50 188 ILE A C 1
ATOM 1452 O O . ILE A 1 188 ? -0.664 3.909 11.316 1.00 98.50 188 ILE A O 1
ATOM 1456 N N . LEU A 1 189 ? -2.513 3.049 12.228 1.00 98.38 189 LEU A N 1
ATOM 1457 C CA . LEU A 1 189 ? -3.255 4.310 12.239 1.00 98.38 189 LEU A CA 1
ATOM 1458 C C . LEU A 1 189 ? -3.106 5.009 13.590 1.00 98.38 189 LEU A C 1
ATOM 1460 O O . LEU A 1 189 ? -3.148 4.367 14.643 1.00 98.38 189 LEU A O 1
ATOM 1464 N N . ASN A 1 190 ? -2.966 6.333 13.576 1.00 98.00 190 ASN A N 1
ATOM 1465 C CA . ASN A 1 190 ? -2.731 7.090 14.798 1.00 98.00 190 ASN A CA 1
ATOM 1466 C C . ASN A 1 190 ? -4.021 7.269 15.613 1.00 98.00 190 ASN A C 1
ATOM 1468 O O . ASN A 1 190 ? -4.954 7.955 15.190 1.00 98.00 190 ASN A O 1
ATOM 1472 N N . ALA A 1 191 ? -4.034 6.709 16.822 1.00 98.25 191 ALA A N 1
ATOM 1473 C CA . ALA A 1 191 ? -5.141 6.772 17.776 1.00 98.25 191 ALA A CA 1
ATOM 1474 C C . ALA A 1 191 ? -5.418 8.178 18.350 1.00 98.25 191 ALA A C 1
ATOM 1476 O O . ALA A 1 191 ? -6.390 8.343 19.085 1.00 98.25 191 ALA A O 1
ATOM 1477 N N . GLU A 1 192 ? -4.568 9.163 18.068 1.00 97.44 192 GLU A N 1
ATOM 1478 C CA . GLU A 1 192 ? -4.634 10.531 18.601 1.00 97.44 192 GLU A CA 1
ATOM 1479 C C . GLU A 1 192 ? -4.879 11.585 17.509 1.00 97.44 192 GLU A C 1
ATOM 1481 O O . GLU A 1 192 ? -5.079 12.762 17.817 1.00 97.44 192 GLU A O 1
ATOM 1486 N N . THR A 1 193 ? -4.911 11.182 16.234 1.00 96.00 193 THR A N 1
ATOM 1487 C CA . THR A 1 193 ? -5.266 12.078 15.119 1.00 96.00 193 THR A CA 1
ATOM 1488 C C . THR A 1 193 ? -6.750 12.008 14.807 1.00 96.00 193 THR A C 1
ATOM 1490 O O . THR A 1 193 ? -7.432 11.061 15.186 1.00 96.00 193 THR A O 1
ATOM 1493 N N . CYS A 1 194 ? -7.272 13.018 14.111 1.00 96.75 194 CYS A N 1
ATOM 1494 C CA . CYS A 1 194 ? -8.654 12.994 13.660 1.00 96.75 194 CYS A CA 1
ATOM 1495 C C . CYS A 1 194 ? -8.798 12.450 12.236 1.00 96.75 194 CYS A C 1
ATOM 1497 O O . CYS A 1 194 ? -7.955 12.682 11.365 1.00 96.75 194 CYS A O 1
ATOM 1499 N N . PHE A 1 195 ? -9.926 11.784 11.997 1.00 97.44 195 PHE A N 1
ATOM 1500 C CA . PHE A 1 195 ? -10.303 11.234 10.698 1.00 97.44 195 PHE A CA 1
ATOM 1501 C C . PHE A 1 195 ? -11.656 11.782 10.249 1.00 97.44 195 PHE A C 1
ATOM 1503 O O . PHE A 1 195 ? -12.472 12.228 11.061 1.00 97.44 195 PHE A O 1
ATOM 1510 N N . PHE A 1 196 ? -11.905 11.719 8.948 1.00 97.50 196 PHE A N 1
ATOM 1511 C CA . PHE A 1 196 ? -13.240 11.855 8.388 1.00 97.50 196 PHE A CA 1
ATOM 1512 C C . PHE A 1 196 ? -13.502 10.769 7.341 1.00 97.50 196 PHE A C 1
ATOM 1514 O O . PHE A 1 196 ? -12.573 10.243 6.720 1.00 97.50 196 PHE A O 1
ATOM 1521 N N . PHE A 1 197 ? -14.771 10.414 7.170 1.00 96.50 197 PHE A N 1
ATOM 1522 C CA . PHE A 1 197 ? -15.214 9.330 6.297 1.00 96.50 197 PHE A CA 1
ATOM 1523 C C . PHE A 1 197 ? -15.937 9.851 5.051 1.00 96.50 197 PHE A C 1
ATOM 1525 O O . PHE A 1 197 ? -15.789 9.306 3.960 1.00 96.50 197 PHE A O 1
ATOM 1532 N N . ASN A 1 198 ? -16.730 10.914 5.191 1.00 95.19 198 ASN A N 1
ATOM 1533 C CA . ASN A 1 198 ? -17.538 11.446 4.102 1.00 95.19 198 ASN A CA 1
ATOM 1534 C C . ASN A 1 198 ? -16.727 12.376 3.183 1.00 95.19 198 ASN A C 1
ATOM 1536 O O . ASN A 1 198 ? -16.561 13.564 3.463 1.00 95.19 198 ASN A O 1
ATOM 1540 N N . ALA A 1 199 ? -16.308 11.867 2.023 1.00 93.06 199 ALA A N 1
ATOM 1541 C CA . ALA A 1 199 ? -15.603 12.638 0.996 1.00 93.06 199 ALA A CA 1
ATOM 1542 C C . ALA A 1 199 ? -16.359 13.892 0.500 1.00 93.06 199 ALA A C 1
ATOM 1544 O O . ALA A 1 199 ? -15.733 14.832 0.014 1.00 93.06 199 ALA A O 1
ATOM 1545 N N . GLN A 1 200 ? -17.693 13.934 0.608 1.00 94.06 200 GLN A N 1
ATOM 1546 C CA . GLN A 1 200 ? -18.497 15.100 0.212 1.00 94.06 200 GLN A CA 1
ATOM 1547 C C . GLN A 1 200 ? -18.540 16.193 1.291 1.00 94.06 200 GLN A C 1
ATOM 1549 O O . GLN A 1 200 ? -19.031 17.292 1.031 1.00 94.06 200 GLN A O 1
ATOM 1554 N N . GLN A 1 201 ? -18.050 15.902 2.495 1.00 94.12 201 GLN A N 1
ATOM 1555 C CA . GLN A 1 201 ? -17.992 16.825 3.626 1.00 94.12 201 GLN A CA 1
ATOM 1556 C C . GLN A 1 201 ? -16.593 16.773 4.254 1.00 94.12 201 GLN A C 1
ATOM 1558 O O . GLN A 1 201 ? -16.448 16.301 5.382 1.00 94.12 201 GLN A O 1
ATOM 1563 N N . PRO A 1 202 ? -15.551 17.229 3.531 1.00 93.44 202 PRO A N 1
ATOM 1564 C CA . PRO A 1 202 ? -14.193 17.202 4.050 1.00 93.44 202 PRO A CA 1
ATOM 1565 C C . PRO A 1 202 ? -14.093 18.036 5.325 1.00 93.44 202 PRO A C 1
ATOM 1567 O O . PRO A 1 202 ? -14.612 19.154 5.399 1.00 93.44 202 PRO A O 1
ATOM 1570 N N . ILE A 1 203 ? -13.403 17.488 6.320 1.00 94.62 203 ILE A N 1
ATOM 1571 C CA . ILE A 1 203 ? -13.159 18.164 7.591 1.00 94.62 203 ILE A CA 1
ATOM 1572 C C . ILE A 1 203 ? -11.735 18.710 7.552 1.00 94.62 203 ILE A C 1
ATOM 1574 O O . ILE A 1 203 ? -10.798 17.916 7.429 1.00 94.62 203 ILE A O 1
ATOM 1578 N N . PRO A 1 204 ? -11.549 20.043 7.637 1.00 92.31 204 PRO A N 1
ATOM 1579 C CA . PRO A 1 204 ? -10.221 20.630 7.686 1.00 92.31 204 PRO A CA 1
ATOM 1580 C C . PRO A 1 204 ? -9.383 19.975 8.779 1.00 92.31 204 PRO A C 1
ATOM 1582 O O . PRO A 1 204 ? -9.869 19.726 9.878 1.00 92.31 204 PRO A O 1
ATOM 1585 N N . GLU A 1 205 ? -8.120 19.726 8.460 1.00 90.88 205 GLU A N 1
ATOM 1586 C CA . GLU A 1 205 ? -7.123 19.180 9.382 1.00 90.88 205 GLU A CA 1
ATOM 1587 C C . GLU A 1 205 ? -7.275 17.711 9.798 1.00 90.88 205 GLU A C 1
ATOM 1589 O O . GLU A 1 205 ? -6.403 17.205 10.502 1.00 90.88 205 GLU A O 1
ATOM 1594 N N . CYS A 1 206 ? -8.290 17.002 9.304 1.00 95.00 206 CYS A N 1
ATOM 1595 C CA . CYS A 1 206 ? -8.438 15.564 9.516 1.00 95.00 206 CYS A CA 1
ATOM 1596 C C . CYS A 1 206 ? -8.031 14.752 8.284 1.00 95.00 206 CYS A C 1
ATOM 1598 O O . CYS A 1 206 ? -8.063 15.240 7.155 1.00 95.00 206 CYS A O 1
ATOM 1600 N N . ASN A 1 207 ? -7.669 13.491 8.507 1.00 95.31 207 ASN A N 1
ATOM 1601 C CA . ASN A 1 207 ? -7.298 12.561 7.443 1.00 95.31 207 ASN A CA 1
ATOM 1602 C C . ASN A 1 207 ? -8.548 11.935 6.814 1.00 95.31 207 ASN A C 1
ATOM 1604 O O . ASN A 1 207 ? -9.418 11.446 7.541 1.00 95.31 207 ASN A O 1
ATOM 1608 N N . HIS A 1 208 ? -8.637 11.885 5.481 1.00 96.12 208 HIS A N 1
ATOM 1609 C CA . HIS A 1 208 ? -9.659 11.056 4.843 1.00 96.12 208 HIS A CA 1
ATOM 1610 C C . HIS A 1 208 ? -9.286 9.585 5.036 1.00 96.12 208 HIS A C 1
ATOM 1612 O O . HIS A 1 208 ? -8.288 9.122 4.483 1.00 96.12 208 HIS A O 1
ATOM 1618 N N . PHE A 1 209 ? -10.085 8.844 5.806 1.00 97.19 209 PHE A N 1
ATOM 1619 C CA . PHE A 1 209 ? -9.728 7.491 6.243 1.00 97.19 209 PHE A CA 1
ATOM 1620 C C . PHE A 1 209 ? -9.392 6.550 5.080 1.00 97.19 209 PHE A C 1
ATOM 1622 O O . PHE A 1 209 ? -8.332 5.930 5.077 1.00 97.19 209 PHE A O 1
ATOM 1629 N N . GLN A 1 210 ? -10.259 6.466 4.066 1.00 96.75 210 GLN A N 1
ATOM 1630 C CA . GLN A 1 210 ? -10.045 5.538 2.952 1.00 96.75 210 GLN A CA 1
ATOM 1631 C C . GLN A 1 210 ? -8.814 5.911 2.115 1.00 96.75 210 GLN A C 1
ATOM 1633 O O . GLN A 1 210 ? -8.111 5.015 1.658 1.00 96.75 210 GLN A O 1
ATOM 1638 N N . SER A 1 211 ? -8.539 7.207 1.921 1.00 96.12 211 SER A N 1
ATOM 1639 C CA . SER A 1 211 ? -7.348 7.639 1.173 1.00 96.12 211 SER A CA 1
ATOM 1640 C C . SER A 1 211 ? -6.068 7.345 1.941 1.00 96.12 211 SER A C 1
ATOM 1642 O O . SER A 1 211 ? -5.092 6.924 1.338 1.00 96.12 211 SER A O 1
ATOM 1644 N N . LEU A 1 212 ? -6.080 7.539 3.262 1.00 96.44 212 LEU A N 1
ATOM 1645 C CA . LEU A 1 212 ? -4.936 7.200 4.100 1.00 96.44 212 LEU A CA 1
ATOM 1646 C C . LEU A 1 212 ? -4.658 5.699 4.062 1.00 96.44 212 LEU A C 1
ATOM 1648 O O . LEU A 1 212 ? -3.534 5.299 3.812 1.00 96.44 212 LEU A O 1
ATOM 1652 N N . VAL A 1 213 ? -5.680 4.857 4.232 1.00 97.50 213 VAL A N 1
ATOM 1653 C CA . VAL A 1 213 ? -5.487 3.403 4.123 1.00 97.50 213 VAL A CA 1
ATOM 1654 C C . VAL A 1 213 ? -4.978 3.019 2.731 1.00 97.50 213 VAL A C 1
ATOM 1656 O O . VAL A 1 213 ? -4.103 2.169 2.624 1.00 97.50 213 VAL A O 1
ATOM 1659 N N . LEU A 1 214 ? -5.492 3.643 1.664 1.00 97.31 214 LEU A N 1
ATOM 1660 C CA . LEU A 1 214 ? -5.013 3.406 0.300 1.00 97.31 214 LEU A CA 1
ATOM 1661 C C . LEU A 1 214 ? -3.511 3.711 0.166 1.00 97.31 214 LEU A C 1
ATOM 1663 O O . LEU A 1 214 ? -2.790 2.904 -0.414 1.00 97.31 214 LEU A O 1
ATOM 1667 N N . HIS A 1 215 ? -3.066 4.831 0.735 1.00 96.81 215 HIS A N 1
ATOM 1668 C CA . HIS A 1 215 ? -1.674 5.275 0.767 1.00 96.81 215 HIS A CA 1
ATOM 1669 C C . HIS A 1 215 ? -0.769 4.309 1.549 1.00 96.81 215 HIS A C 1
ATOM 1671 O O . HIS A 1 215 ? 0.197 3.785 1.000 1.00 96.81 215 HIS A O 1
ATOM 1677 N N . GLU A 1 216 ? -1.136 3.974 2.790 1.00 97.50 216 GLU A N 1
ATOM 1678 C CA . GLU A 1 216 ? -0.361 3.045 3.625 1.00 97.50 216 GLU A CA 1
ATOM 1679 C C . GLU A 1 216 ? -0.248 1.645 2.995 1.00 97.50 216 GLU A C 1
ATOM 1681 O O . GLU A 1 216 ? 0.801 1.003 3.033 1.00 97.50 216 GLU A O 1
ATOM 1686 N N . VAL A 1 217 ? -1.303 1.168 2.325 1.00 98.00 217 VAL A N 1
ATOM 1687 C CA . VAL A 1 217 ? -1.232 -0.099 1.579 1.00 98.00 217 VAL A CA 1
ATOM 1688 C C . VAL A 1 217 ? -0.229 -0.011 0.427 1.00 98.00 217 VAL A C 1
ATOM 1690 O O . VAL A 1 217 ? 0.457 -0.993 0.155 1.00 98.00 217 VAL A O 1
ATOM 1693 N N . GLY A 1 218 ? -0.088 1.140 -0.231 1.00 97.69 218 GLY A N 1
ATOM 1694 C CA . GLY A 1 218 ? 0.929 1.322 -1.264 1.00 97.69 218 GLY A CA 1
ATOM 1695 C C . GLY A 1 218 ? 2.354 1.193 -0.715 1.00 97.69 218 GLY A C 1
ATOM 1696 O O . GLY A 1 218 ? 3.178 0.506 -1.326 1.00 97.69 218 GLY A O 1
ATOM 1697 N N . HIS A 1 219 ? 2.622 1.718 0.486 1.00 97.50 219 HIS A N 1
ATOM 1698 C CA . HIS A 1 219 ? 3.879 1.454 1.196 1.00 97.50 219 HIS A CA 1
ATOM 1699 C C . HIS A 1 219 ? 4.061 -0.024 1.528 1.00 97.50 219 HIS A C 1
ATOM 1701 O O . HIS A 1 219 ? 5.118 -0.591 1.254 1.00 97.50 219 HIS A O 1
ATOM 1707 N N . ALA A 1 220 ? 3.022 -0.687 2.041 1.00 97.56 220 ALA A N 1
ATOM 1708 C CA . ALA A 1 220 ? 3.076 -2.116 2.354 1.00 97.56 220 ALA A CA 1
ATOM 1709 C C . ALA A 1 220 ? 3.334 -2.981 1.106 1.00 97.56 220 ALA A C 1
ATOM 1711 O O . ALA A 1 220 ? 3.828 -4.106 1.208 1.00 97.56 220 ALA A O 1
ATOM 1712 N N . LEU A 1 221 ? 3.013 -2.462 -0.082 1.00 97.81 221 LEU A N 1
ATOM 1713 C CA . LEU A 1 221 ? 3.300 -3.081 -1.371 1.00 97.81 221 LEU A CA 1
ATOM 1714 C C . LEU A 1 221 ? 4.697 -2.749 -1.916 1.00 97.81 221 LEU A C 1
ATOM 1716 O O . LEU A 1 221 ? 5.121 -3.431 -2.846 1.00 97.81 221 LEU A O 1
ATOM 1720 N N . GLY A 1 222 ? 5.420 -1.781 -1.349 1.00 96.50 222 GLY A N 1
ATOM 1721 C CA . GLY A 1 222 ? 6.778 -1.405 -1.758 1.00 96.50 222 GLY A CA 1
ATOM 1722 C C . GLY A 1 222 ? 6.884 -0.105 -2.565 1.00 96.50 222 GLY A C 1
ATOM 1723 O O . GLY A 1 222 ? 7.894 0.099 -3.238 1.00 96.50 222 GLY A O 1
ATOM 1724 N N . LEU A 1 223 ? 5.871 0.769 -2.538 1.00 96.88 223 LEU A N 1
ATOM 1725 C CA . LEU A 1 223 ? 5.912 2.095 -3.172 1.00 96.88 223 LEU A CA 1
ATOM 1726 C C . LEU A 1 223 ? 6.299 3.182 -2.168 1.00 96.88 223 LEU A C 1
ATOM 1728 O O . LEU A 1 223 ? 5.851 3.148 -1.025 1.00 96.88 223 LEU A O 1
ATOM 1732 N N . GLY A 1 224 ? 7.132 4.137 -2.579 1.00 94.62 224 GLY A N 1
ATOM 1733 C CA . GLY A 1 224 ? 7.564 5.259 -1.732 1.00 94.62 224 GLY A CA 1
ATOM 1734 C C . GLY A 1 224 ? 6.814 6.557 -2.038 1.00 94.62 224 GLY A C 1
ATOM 1735 O O . GLY A 1 224 ? 5.928 6.579 -2.891 1.00 94.62 224 GLY A O 1
ATOM 1736 N N . HIS A 1 225 ? 7.208 7.648 -1.381 1.00 94.50 225 HIS A N 1
ATOM 1737 C CA . HIS A 1 225 ? 6.704 8.993 -1.661 1.00 94.50 225 HIS A CA 1
ATOM 1738 C C . HIS A 1 225 ? 7.446 9.636 -2.844 1.00 94.50 225 HIS A C 1
ATOM 1740 O O . HIS A 1 225 ? 8.637 9.934 -2.713 1.00 94.50 225 HIS A O 1
ATOM 1746 N N . PRO A 1 226 ? 6.799 9.881 -4.001 1.00 92.81 226 PRO A N 1
ATOM 1747 C CA . PRO A 1 226 ? 7.487 10.412 -5.176 1.00 92.81 226 PRO A CA 1
ATOM 1748 C C . PRO A 1 226 ? 7.975 11.851 -4.964 1.00 92.81 226 PRO A C 1
ATOM 1750 O O . PRO A 1 226 ? 8.840 12.343 -5.680 1.00 92.81 226 PRO A O 1
ATOM 1753 N N . ASP A 1 227 ? 7.416 12.556 -3.990 1.00 91.44 227 ASP A N 1
ATOM 1754 C CA . ASP A 1 227 ? 7.694 13.952 -3.701 1.00 91.44 227 ASP A CA 1
ATOM 1755 C C . ASP A 1 227 ? 8.851 14.194 -2.720 1.00 91.44 227 ASP A C 1
ATOM 1757 O O . ASP A 1 227 ? 9.385 15.304 -2.690 1.00 91.44 227 ASP A O 1
ATOM 1761 N N . GLU A 1 228 ? 9.275 13.181 -1.958 1.00 90.25 228 GLU A N 1
ATOM 1762 C CA . GLU A 1 228 ? 10.385 13.317 -1.005 1.00 90.25 228 GLU A CA 1
ATOM 1763 C C . GLU A 1 228 ? 11.738 13.447 -1.712 1.00 90.25 228 GLU A C 1
ATOM 1765 O O . GLU A 1 228 ? 12.557 14.285 -1.331 1.00 90.25 228 GLU A O 1
ATOM 1770 N N . LEU A 1 229 ? 11.957 12.637 -2.755 1.00 88.31 229 LEU A N 1
ATOM 1771 C CA . LEU A 1 229 ? 13.180 12.613 -3.564 1.00 88.31 229 LEU A CA 1
ATOM 1772 C C . LEU A 1 229 ? 12.832 12.459 -5.056 1.00 88.31 229 LEU A C 1
ATOM 1774 O O . LEU A 1 229 ? 13.008 11.373 -5.617 1.00 88.31 229 LEU A O 1
ATOM 1778 N N . PRO A 1 230 ? 12.347 13.524 -5.728 1.00 88.94 230 PRO A N 1
ATOM 1779 C CA . PRO A 1 230 ? 11.863 13.435 -7.106 1.00 88.94 230 PRO A CA 1
ATOM 1780 C C . PRO A 1 230 ? 12.889 12.884 -8.104 1.00 88.94 230 PRO A C 1
ATOM 1782 O O . PRO A 1 230 ? 12.529 12.299 -9.120 1.00 88.94 230 PRO A O 1
ATOM 1785 N N . GLU A 1 231 ? 14.186 13.029 -7.842 1.00 87.50 231 GLU A N 1
ATOM 1786 C CA . GLU A 1 231 ? 15.250 12.451 -8.665 1.00 87.50 231 GLU A CA 1
ATOM 1787 C C . GLU A 1 231 ? 15.251 10.913 -8.717 1.00 87.50 231 GLU A C 1
ATOM 1789 O O . GLU A 1 231 ? 15.862 10.351 -9.629 1.00 87.50 231 GLU A O 1
ATOM 1794 N N . ARG A 1 232 ? 14.575 10.238 -7.776 1.00 89.81 232 ARG A N 1
ATOM 1795 C CA . ARG A 1 232 ? 14.438 8.771 -7.726 1.00 89.81 232 ARG A CA 1
ATOM 1796 C C . ARG A 1 232 ? 13.204 8.244 -8.442 1.00 89.81 232 ARG A C 1
ATOM 1798 O O . ARG A 1 232 ? 13.070 7.035 -8.623 1.00 89.81 232 ARG A O 1
ATOM 1805 N N . ASN A 1 233 ? 12.311 9.130 -8.851 1.00 92.94 233 ASN A N 1
ATOM 1806 C CA . ASN A 1 233 ? 11.089 8.743 -9.527 1.00 92.94 233 ASN A CA 1
ATOM 1807 C C . ASN A 1 233 ? 11.405 8.123 -10.896 1.00 92.94 233 ASN A C 1
ATOM 1809 O O . ASN A 1 233 ? 12.315 8.557 -11.607 1.00 92.94 233 ASN A O 1
ATOM 1813 N N . LEU A 1 234 ? 10.638 7.104 -11.266 1.00 93.38 234 LEU A N 1
ATOM 1814 C CA . LEU A 1 234 ? 10.836 6.252 -12.425 1.00 93.38 234 LEU A CA 1
ATOM 1815 C C . LEU A 1 234 ? 9.682 6.392 -13.412 1.00 93.38 234 LEU A C 1
ATOM 1817 O O . LEU A 1 234 ? 8.509 6.358 -13.039 1.00 93.38 234 LEU A O 1
ATOM 1821 N N . ASP A 1 235 ? 10.044 6.490 -14.686 1.00 92.88 235 ASP A N 1
ATOM 1822 C CA . ASP A 1 235 ? 9.117 6.527 -15.811 1.00 92.88 235 ASP A CA 1
ATOM 1823 C C . ASP A 1 235 ? 9.779 5.933 -17.071 1.00 92.88 235 ASP A C 1
ATOM 1825 O O . ASP A 1 235 ? 11.000 5.798 -17.154 1.00 92.88 235 ASP A O 1
ATOM 1829 N N . THR A 1 236 ? 8.977 5.550 -18.059 1.00 90.00 236 THR A N 1
ATOM 1830 C CA . THR A 1 236 ? 9.408 4.966 -19.333 1.00 90.00 236 THR A CA 1
ATOM 1831 C C . THR A 1 236 ? 9.555 5.980 -20.466 1.00 90.00 236 THR A C 1
ATOM 1833 O O . THR A 1 236 ? 10.370 5.755 -21.365 1.00 90.00 236 THR A O 1
ATOM 1836 N N . ASP A 1 237 ? 8.807 7.091 -20.455 1.00 77.94 237 ASP A N 1
ATOM 1837 C CA . ASP A 1 237 ? 8.744 7.997 -21.611 1.00 77.94 237 ASP A CA 1
ATOM 1838 C C . ASP A 1 237 ? 8.799 9.506 -21.287 1.00 77.94 237 ASP A C 1
ATOM 1840 O O . ASP A 1 237 ? 8.880 10.315 -22.219 1.00 77.94 237 ASP A O 1
ATOM 1844 N N . ARG A 1 238 ? 8.859 9.895 -20.002 1.00 72.44 238 ARG A N 1
ATOM 1845 C CA . ARG A 1 238 ? 8.859 11.286 -19.490 1.00 72.44 238 ARG A CA 1
ATOM 1846 C C . ARG A 1 238 ? 7.653 12.099 -19.943 1.00 72.44 238 ARG A C 1
ATOM 1848 O O . ARG A 1 238 ? 7.665 13.332 -19.841 1.00 72.44 238 ARG A O 1
ATOM 1855 N N . SER A 1 239 ? 6.658 11.446 -20.532 1.00 71.38 239 SER A N 1
ATOM 1856 C CA . SER A 1 239 ? 5.485 12.107 -21.051 1.00 71.38 239 SER A CA 1
ATOM 1857 C C . SER A 1 239 ? 4.470 12.141 -19.926 1.00 71.38 239 SER A C 1
ATOM 1859 O O . SER A 1 239 ? 3.926 11.100 -19.578 1.00 71.38 239 SER A O 1
ATOM 1861 N N . PRO A 1 240 ? 4.114 13.341 -19.438 1.00 64.88 240 PRO A N 1
ATOM 1862 C CA . PRO A 1 240 ? 3.151 13.479 -18.369 1.00 64.88 240 PRO A CA 1
ATOM 1863 C C . PRO A 1 240 ? 1.786 12.904 -18.746 1.00 64.88 240 PRO A C 1
ATOM 1865 O O . PRO A 1 240 ? 0.930 12.889 -17.895 1.00 64.88 240 PRO A O 1
ATOM 1868 N N . ALA A 1 241 ? 1.512 12.570 -20.015 1.00 64.56 241 ALA A N 1
ATOM 1869 C CA . ALA A 1 241 ? 0.180 12.371 -20.586 1.00 64.56 241 ALA A CA 1
ATOM 1870 C C . ALA A 1 241 ? -0.167 10.906 -20.916 1.00 64.56 241 ALA A C 1
ATOM 1872 O O . ALA A 1 241 ? -1.199 10.657 -21.545 1.00 64.56 241 ALA A O 1
ATOM 1873 N N . THR A 1 242 ? 0.699 9.955 -20.571 1.00 73.06 242 THR A N 1
ATOM 1874 C CA . THR A 1 242 ? 0.613 8.569 -21.048 1.00 73.06 242 THR A CA 1
ATOM 1875 C C . THR A 1 242 ? 0.810 7.579 -19.916 1.00 73.06 242 THR A C 1
ATOM 1877 O O . THR A 1 242 ? 1.570 7.826 -19.001 1.00 73.06 242 THR A O 1
ATOM 1880 N N . GLU A 1 243 ? 0.100 6.455 -19.978 1.00 87.00 243 GLU A N 1
ATOM 1881 C CA . GLU A 1 243 ? 0.308 5.308 -19.092 1.00 87.00 243 GLU A CA 1
ATOM 1882 C C . GLU A 1 243 ? 1.790 4.894 -19.056 1.00 87.00 243 GLU A C 1
ATOM 1884 O O . GLU A 1 243 ? 2.414 4.743 -20.109 1.00 87.00 243 GLU A O 1
ATOM 1889 N N . ILE A 1 244 ? 2.326 4.632 -17.858 1.00 89.62 244 ILE A N 1
ATOM 1890 C CA . ILE A 1 244 ? 3.685 4.103 -17.695 1.00 89.62 244 ILE A CA 1
ATOM 1891 C C . ILE A 1 244 ? 3.691 2.629 -18.122 1.00 89.62 244 ILE A C 1
ATOM 1893 O O . ILE A 1 244 ? 3.251 1.730 -17.395 1.00 89.62 244 ILE A O 1
ATOM 1897 N N . ALA A 1 245 ? 4.162 2.373 -19.341 1.00 91.44 245 ALA A N 1
ATOM 1898 C CA . ALA A 1 245 ? 4.077 1.064 -19.975 1.00 91.44 245 ALA A CA 1
ATOM 1899 C C . ALA A 1 245 ? 5.180 0.113 -19.478 1.00 91.44 245 ALA A C 1
ATOM 1901 O O . ALA A 1 245 ? 6.293 0.091 -19.999 1.00 91.44 245 ALA A O 1
ATOM 1902 N N . ILE A 1 246 ? 4.855 -0.739 -18.505 1.00 93.31 246 ILE A N 1
ATOM 1903 C CA . ILE A 1 246 ? 5.789 -1.744 -17.980 1.00 93.31 246 ILE A CA 1
ATOM 1904 C C . ILE A 1 246 ? 5.803 -3.002 -18.859 1.00 93.31 246 ILE A C 1
ATOM 1906 O O . ILE A 1 246 ? 4.781 -3.676 -19.027 1.00 93.31 246 ILE A O 1
ATOM 1910 N N . ASN A 1 247 ? 6.980 -3.383 -19.372 1.00 93.62 247 ASN A N 1
ATOM 1911 C CA . ASN A 1 247 ? 7.152 -4.690 -20.007 1.00 93.62 247 ASN A CA 1
ATOM 1912 C C . ASN A 1 247 ? 7.087 -5.789 -18.940 1.00 93.62 247 ASN A C 1
ATOM 1914 O O . ASN A 1 247 ? 8.004 -5.952 -18.143 1.00 93.62 247 ASN A O 1
ATOM 1918 N N . CYS A 1 248 ? 6.031 -6.600 -18.959 1.00 93.12 248 CYS A N 1
ATOM 1919 C CA . CYS A 1 248 ? 5.831 -7.591 -17.911 1.00 93.12 248 CYS A CA 1
ATOM 1920 C C . CYS A 1 248 ? 6.927 -8.684 -17.870 1.00 93.12 248 CYS A C 1
ATOM 1922 O O . CYS A 1 248 ? 7.170 -9.261 -16.812 1.00 93.12 248 CYS A O 1
ATOM 1924 N N . GLU A 1 249 ? 7.599 -8.977 -18.992 1.00 93.75 249 GLU A N 1
ATOM 1925 C CA . GLU A 1 249 ? 8.702 -9.948 -19.059 1.00 93.75 249 GLU A CA 1
ATOM 1926 C C . GLU A 1 249 ? 10.048 -9.352 -18.632 1.00 93.75 249 GLU A C 1
ATOM 1928 O O . GLU A 1 249 ? 10.951 -10.108 -18.279 1.00 93.75 249 GLU A O 1
ATOM 1933 N N . GLN A 1 250 ? 10.191 -8.026 -18.695 1.00 93.81 250 GLN A N 1
ATOM 1934 C CA . GLN A 1 250 ? 11.395 -7.280 -18.319 1.00 93.81 250 GLN A CA 1
ATOM 1935 C C . GLN A 1 250 ? 10.982 -5.939 -17.687 1.00 93.81 250 GLN A C 1
ATOM 1937 O O . GLN A 1 250 ? 11.071 -4.905 -18.347 1.00 93.81 250 GLN A O 1
ATOM 1942 N N . PRO A 1 251 ? 10.512 -5.924 -16.426 1.00 93.88 251 PRO A N 1
ATOM 1943 C CA . PRO A 1 251 ? 9.857 -4.744 -15.844 1.00 93.88 251 PRO A CA 1
ATOM 1944 C C . PRO A 1 251 ? 10.744 -3.501 -15.768 1.00 93.88 251 PRO A C 1
ATOM 1946 O O . PRO A 1 251 ? 10.245 -2.384 -15.825 1.00 93.88 251 PRO A O 1
ATOM 1949 N N . ALA A 1 252 ? 12.060 -3.697 -15.675 1.00 93.44 252 ALA A N 1
ATOM 1950 C CA . ALA A 1 252 ? 13.045 -2.621 -15.656 1.00 93.44 252 ALA A CA 1
ATOM 1951 C C . ALA A 1 252 ? 13.343 -2.024 -17.043 1.00 93.44 252 ALA A C 1
ATOM 1953 O O . ALA A 1 252 ? 14.009 -0.994 -17.149 1.00 93.44 252 ALA A O 1
ATOM 1954 N N . GLN A 1 253 ? 12.898 -2.671 -18.125 1.00 93.88 253 GLN A N 1
ATOM 1955 C CA . GLN A 1 253 ? 13.255 -2.268 -19.478 1.00 93.88 253 GLN A CA 1
ATOM 1956 C C . GLN A 1 253 ? 12.705 -0.875 -19.799 1.00 93.88 253 GLN A C 1
ATOM 1958 O O . GLN A 1 253 ? 11.497 -0.671 -19.865 1.00 93.88 253 GLN A O 1
ATOM 1963 N N . GLY A 1 254 ? 13.613 0.058 -20.093 1.00 92.06 254 GLY A N 1
ATOM 1964 C CA . GLY A 1 254 ? 13.265 1.408 -20.540 1.00 92.06 254 GLY A CA 1
ATOM 1965 C C . GLY A 1 254 ? 12.933 2.390 -19.418 1.00 92.06 254 GLY A C 1
ATOM 1966 O O . GLY A 1 254 ? 12.691 3.555 -19.728 1.00 92.06 254 GLY A O 1
ATOM 1967 N N . LEU A 1 255 ? 12.972 1.957 -18.151 1.00 93.56 255 LEU A N 1
ATOM 1968 C CA . LEU A 1 255 ? 12.833 2.858 -17.010 1.00 93.56 255 LEU A CA 1
ATOM 1969 C C . LEU A 1 255 ? 13.989 3.855 -16.954 1.00 93.56 255 LEU A C 1
ATOM 1971 O O . LEU A 1 255 ? 15.150 3.523 -17.191 1.00 93.56 255 LEU A O 1
ATOM 1975 N N . GLN A 1 256 ? 13.646 5.092 -16.631 1.00 93.06 256 GLN A N 1
ATOM 1976 C CA . GLN A 1 256 ? 14.545 6.226 -16.526 1.00 93.06 256 GLN A CA 1
ATOM 1977 C C . GLN A 1 256 ? 14.114 7.099 -15.352 1.00 93.06 256 GLN A C 1
ATOM 1979 O O . GLN A 1 256 ? 12.933 7.172 -15.022 1.00 93.06 256 GLN A O 1
ATOM 1984 N N . ALA A 1 257 ? 15.070 7.829 -14.779 1.00 91.75 257 ALA A N 1
ATOM 1985 C CA . ALA A 1 257 ? 14.763 8.844 -13.784 1.00 91.75 257 ALA A CA 1
ATOM 1986 C C . ALA A 1 257 ? 13.930 9.978 -14.413 1.00 91.75 257 ALA A C 1
ATOM 1988 O O . ALA A 1 257 ? 14.252 10.473 -15.511 1.00 91.75 257 ALA A O 1
ATOM 1989 N N . SER A 1 258 ? 12.885 10.397 -13.701 1.00 91.25 258 SER A N 1
ATOM 1990 C CA . SER A 1 258 ? 11.942 11.437 -14.108 1.00 91.25 258 SER A CA 1
ATOM 1991 C C . SER A 1 258 ? 11.479 12.235 -12.887 1.00 91.25 258 SER A C 1
ATOM 1993 O O . SER A 1 258 ? 10.687 11.715 -12.122 1.00 91.25 258 SER A O 1
ATOM 1995 N N . PRO A 1 259 ? 11.863 13.513 -12.713 1.00 88.56 259 PRO A N 1
ATOM 1996 C CA . PRO A 1 259 ? 11.455 14.322 -11.555 1.00 88.56 259 PRO A CA 1
ATOM 1997 C C . PRO A 1 259 ? 9.986 14.767 -11.597 1.00 88.56 259 PRO A C 1
ATOM 1999 O O . PRO A 1 259 ? 9.587 15.693 -10.892 1.00 88.56 259 PRO A O 1
ATOM 2002 N N . ALA A 1 260 ? 9.202 14.186 -12.500 1.00 88.69 260 ALA A N 1
ATOM 2003 C CA . ALA A 1 260 ? 7.805 14.498 -12.672 1.00 88.69 260 ALA A CA 1
ATOM 2004 C C . ALA A 1 260 ? 6.998 13.966 -11.475 1.00 88.69 260 ALA A C 1
ATOM 2006 O O . ALA A 1 260 ? 7.343 12.946 -10.880 1.00 88.69 260 ALA A O 1
ATOM 2007 N N . LEU A 1 261 ? 5.946 14.696 -11.101 1.00 88.12 261 LEU A N 1
ATOM 2008 C CA . LEU A 1 261 ? 5.123 14.402 -9.930 1.00 88.12 261 LEU A CA 1
ATOM 2009 C C . LEU A 1 261 ? 3.652 14.484 -10.307 1.00 88.12 261 LEU A C 1
ATOM 2011 O O . LEU A 1 261 ? 3.202 15.531 -10.779 1.00 88.12 261 LEU A O 1
ATOM 2015 N N . GLU A 1 262 ? 2.899 13.417 -10.047 1.00 88.69 262 GLU A N 1
ATOM 2016 C CA . GLU A 1 262 ? 1.440 13.453 -10.079 1.00 88.69 262 GLU A CA 1
ATOM 2017 C C . GLU A 1 262 ? 0.917 13.885 -8.694 1.00 88.69 262 GLU A C 1
ATOM 2019 O O . GLU A 1 262 ? 1.005 13.125 -7.723 1.00 88.69 262 GLU A O 1
ATOM 2024 N N . PRO A 1 263 ? 0.380 15.113 -8.551 1.00 87.12 263 PRO A N 1
ATOM 2025 C CA . PRO A 1 263 ? -0.070 15.629 -7.258 1.00 87.12 263 PRO A CA 1
ATOM 2026 C C . PRO A 1 263 ? -1.253 14.857 -6.664 1.00 87.12 263 PRO A C 1
ATOM 2028 O O . PRO A 1 263 ? -1.511 14.983 -5.470 1.00 87.12 263 PRO A O 1
ATOM 2031 N N . ASN A 1 264 ? -1.984 14.084 -7.475 1.00 88.19 264 ASN A N 1
ATOM 2032 C CA . ASN A 1 264 ? -3.117 13.280 -7.018 1.00 88.19 264 ASN A CA 1
ATOM 2033 C C . ASN A 1 264 ? -2.784 11.790 -6.855 1.00 88.19 264 ASN A C 1
ATOM 2035 O O . ASN A 1 264 ? -3.706 11.005 -6.635 1.00 88.19 264 ASN A O 1
ATOM 2039 N N . ALA A 1 265 ? -1.516 11.387 -6.998 1.00 91.50 265 ALA A N 1
ATOM 2040 C CA . ALA A 1 265 ? -1.103 10.007 -6.758 1.00 91.50 265 ALA A CA 1
ATOM 2041 C C . ALA A 1 265 ? -1.428 9.610 -5.317 1.00 91.50 265 ALA A C 1
ATOM 2043 O O . ALA A 1 265 ? -1.247 10.408 -4.391 1.00 91.50 265 ALA A O 1
ATOM 2044 N N . ALA A 1 266 ? -1.883 8.371 -5.122 1.00 94.00 266 ALA A N 1
ATOM 2045 C CA . ALA A 1 266 ? -2.139 7.840 -3.791 1.00 94.00 266 ALA A CA 1
ATOM 2046 C C . ALA A 1 266 ? -0.892 7.910 -2.918 1.00 94.00 266 ALA A C 1
ATOM 2048 O O . ALA A 1 266 ? -1.015 8.160 -1.725 1.00 94.00 266 ALA A O 1
ATOM 2049 N N . MET A 1 267 ? 0.287 7.778 -3.526 1.00 94.94 267 MET A N 1
ATOM 2050 C CA . MET A 1 267 ? 1.570 7.810 -2.836 1.00 94.94 267 MET A CA 1
ATOM 2051 C C . MET A 1 267 ? 2.149 9.206 -2.587 1.00 94.94 267 MET A C 1
ATOM 2053 O O . MET A 1 267 ? 3.256 9.299 -2.084 1.00 94.94 267 MET A O 1
ATOM 2057 N N . ASN A 1 268 ? 1.462 10.301 -2.916 1.00 91.44 268 ASN A N 1
ATOM 2058 C CA . ASN A 1 268 ? 2.011 11.643 -2.698 1.00 91.44 268 ASN A CA 1
ATOM 2059 C C . ASN A 1 268 ? 1.994 12.048 -1.204 1.00 91.44 268 ASN A C 1
ATOM 2061 O O . ASN A 1 268 ? 0.923 12.162 -0.602 1.00 91.44 268 ASN A O 1
ATOM 2065 N N . GLY A 1 269 ? 3.170 12.303 -0.625 1.00 85.81 269 GLY A N 1
ATOM 2066 C CA . GLY A 1 269 ? 3.384 12.677 0.775 1.00 85.81 269 GLY A CA 1
ATOM 2067 C C . GLY A 1 269 ? 3.029 14.133 1.104 1.00 85.81 269 GLY A C 1
ATOM 2068 O O . GLY A 1 269 ? 2.489 14.405 2.180 1.00 85.81 269 GLY A O 1
ATOM 2069 N N . TYR A 1 270 ? 3.221 15.082 0.174 1.00 73.25 270 TYR A N 1
ATOM 2070 C CA . TYR A 1 270 ? 2.904 16.510 0.363 1.00 73.25 270 TYR A CA 1
ATOM 2071 C C . TYR A 1 270 ? 1.436 16.790 0.660 1.00 73.25 270 TYR A C 1
ATOM 2073 O O . TYR A 1 270 ? 1.114 17.867 1.174 1.00 73.25 270 TYR A O 1
ATOM 2081 N N . ALA A 1 271 ? 0.537 15.846 0.375 1.00 60.22 271 ALA A N 1
ATOM 2082 C CA . ALA A 1 271 ? -0.837 15.972 0.823 1.00 60.22 271 ALA A CA 1
ATOM 2083 C C . ALA A 1 271 ? -0.900 16.174 2.347 1.00 60.22 271 ALA A C 1
ATOM 2085 O O . ALA A 1 271 ? -1.817 16.854 2.806 1.00 60.22 271 ALA A O 1
ATOM 2086 N N . GLY A 1 272 ? 0.059 15.623 3.119 1.00 54.84 272 GLY A N 1
ATOM 2087 C CA . GLY A 1 272 ? 0.238 15.723 4.580 1.00 54.84 272 GLY A CA 1
ATOM 2088 C C . GLY A 1 272 ? -0.918 15.149 5.413 1.00 54.84 272 GLY A C 1
ATOM 2089 O O . GLY A 1 272 ? -0.758 14.775 6.571 1.00 54.84 272 GLY A O 1
ATOM 2090 N N . ARG A 1 273 ? -2.102 15.116 4.804 1.00 67.38 273 ARG A N 1
ATOM 2091 C CA . ARG A 1 273 ? -3.414 14.666 5.232 1.00 67.38 273 ARG A CA 1
ATOM 2092 C C . ARG A 1 273 ? -4.138 14.289 3.939 1.00 67.38 273 ARG A C 1
ATOM 2094 O O . ARG A 1 273 ? -4.597 15.185 3.224 1.00 67.38 273 ARG A O 1
ATOM 2101 N N . PRO A 1 274 ? -4.189 13.003 3.573 1.00 68.94 274 PRO A N 1
ATOM 2102 C CA . PRO A 1 274 ? -4.634 12.608 2.249 1.00 68.94 274 PRO A CA 1
ATOM 2103 C C . PRO A 1 274 ? -6.068 13.091 2.005 1.00 68.94 274 PRO A C 1
ATOM 2105 O O . PRO A 1 274 ? -6.993 12.791 2.767 1.00 68.94 274 PRO A O 1
ATOM 2108 N N . ALA A 1 275 ? -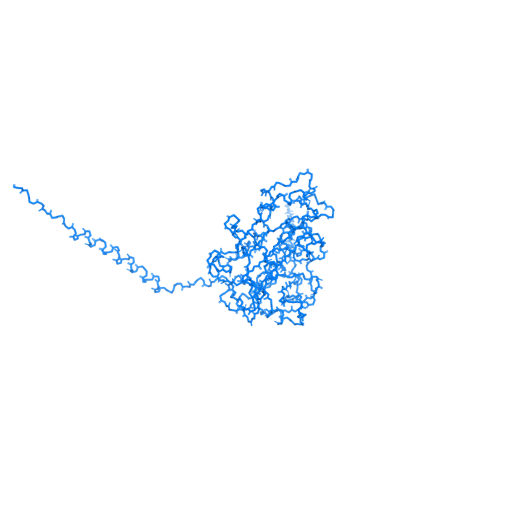6.234 13.890 0.949 1.00 74.94 275 ALA A N 1
ATOM 2109 C CA . ALA A 1 275 ? -7.532 14.347 0.477 1.00 74.94 275 ALA A CA 1
ATOM 2110 C C . ALA A 1 275 ? -8.345 13.154 -0.054 1.00 74.94 275 ALA A C 1
ATOM 2112 O O . ALA A 1 275 ? -7.778 12.091 -0.321 1.00 74.94 275 ALA A O 1
ATOM 2113 N N . PRO A 1 276 ? -9.672 13.277 -0.227 1.00 79.31 276 PRO A N 1
ATOM 2114 C CA . PRO A 1 276 ? -10.458 12.207 -0.819 1.00 79.31 276 PRO A CA 1
ATOM 2115 C C . PRO A 1 276 ? -9.946 11.845 -2.216 1.00 79.31 276 PRO A C 1
ATOM 2117 O O . PRO A 1 276 ? -10.064 12.627 -3.157 1.00 79.31 276 PRO A O 1
ATOM 2120 N N . LEU A 1 277 ? -9.391 10.642 -2.336 1.00 78.62 277 LEU A N 1
ATOM 2121 C CA . LEU A 1 277 ? -8.955 10.049 -3.586 1.00 78.62 277 LEU A CA 1
ATOM 2122 C C . LEU A 1 277 ? -10.050 9.107 -4.046 1.00 78.62 277 LEU A C 1
ATOM 2124 O O . LEU A 1 277 ? -10.564 8.289 -3.280 1.00 78.62 277 LEU A O 1
ATOM 2128 N N . LEU A 1 278 ? -10.435 9.256 -5.308 1.00 74.19 278 LEU A N 1
ATOM 2129 C CA . LEU A 1 278 ? -11.484 8.433 -5.889 1.00 74.19 278 LEU A CA 1
ATOM 2130 C C . LEU A 1 278 ? -10.927 7.115 -6.425 1.00 74.19 278 LEU A C 1
ATOM 2132 O O . LEU A 1 278 ? -11.659 6.127 -6.407 1.00 74.19 278 LEU A O 1
ATOM 2136 N N . LYS A 1 279 ? -9.686 7.125 -6.938 1.00 88.81 279 LYS A N 1
ATOM 2137 C CA . LYS A 1 279 ? -9.006 6.009 -7.611 1.00 88.81 279 LYS A CA 1
ATOM 2138 C C . LYS A 1 279 ? -7.488 6.205 -7.595 1.00 88.81 279 LYS A C 1
ATOM 2140 O O . LYS A 1 279 ? -7.037 7.343 -7.504 1.00 88.81 279 LYS A O 1
ATOM 2145 N N . LEU A 1 280 ? -6.752 5.111 -7.787 1.00 93.12 280 LEU A N 1
ATOM 2146 C CA . LEU A 1 280 ? -5.329 5.130 -8.141 1.00 93.12 280 LEU A CA 1
ATOM 2147 C C . LEU A 1 280 ? -5.092 5.902 -9.446 1.00 93.12 280 LEU A C 1
ATOM 2149 O O . LEU A 1 280 ? -5.904 5.809 -10.380 1.00 93.12 280 LEU A O 1
ATOM 2153 N N . THR A 1 281 ? -3.981 6.628 -9.518 1.00 92.38 281 THR A N 1
ATOM 2154 C CA . THR A 1 281 ? -3.505 7.273 -10.747 1.00 92.38 281 THR A CA 1
ATOM 2155 C C . THR A 1 281 ? -2.749 6.277 -11.628 1.00 92.38 281 THR A C 1
ATOM 2157 O O . THR A 1 281 ? -2.567 5.108 -11.275 1.00 92.38 281 THR A O 1
ATOM 2160 N N . GLU A 1 282 ? -2.332 6.717 -12.814 1.00 91.56 282 GLU A N 1
ATOM 2161 C CA . GLU A 1 282 ? -1.493 5.889 -13.684 1.00 91.56 282 GLU A CA 1
ATOM 2162 C C . GLU A 1 282 ? -0.075 5.700 -13.123 1.00 91.56 282 GLU A C 1
ATOM 2164 O O . GLU A 1 282 ? 0.539 4.673 -13.395 1.00 91.56 282 GLU A O 1
ATOM 2169 N N . ASP A 1 283 ? 0.405 6.611 -12.275 1.00 92.44 283 ASP A N 1
ATOM 2170 C CA . ASP A 1 283 ? 1.693 6.498 -11.578 1.00 92.44 283 ASP A CA 1
ATOM 2171 C C . ASP A 1 283 ? 1.635 5.375 -10.547 1.00 92.44 283 ASP A C 1
ATOM 2173 O O . ASP A 1 283 ? 2.474 4.472 -10.553 1.00 92.44 283 ASP A O 1
ATOM 2177 N N . ASP A 1 284 ? 0.579 5.369 -9.727 1.00 95.00 284 ASP A N 1
ATOM 2178 C CA . ASP A 1 284 ? 0.332 4.311 -8.748 1.00 95.00 284 ASP A CA 1
ATOM 2179 C C . ASP A 1 284 ? 0.236 2.940 -9.447 1.00 95.00 284 ASP A C 1
ATOM 2181 O O . ASP A 1 284 ? 0.853 1.957 -9.025 1.00 95.00 284 ASP A O 1
ATOM 2185 N N . ARG A 1 285 ? -0.501 2.871 -10.568 1.00 95.06 285 ARG A N 1
ATOM 2186 C CA . ARG A 1 285 ? -0.619 1.652 -11.384 1.00 95.06 285 ARG A CA 1
ATOM 2187 C C . ARG A 1 285 ? 0.700 1.253 -12.040 1.00 95.06 285 ARG A C 1
ATOM 2189 O O . ARG A 1 285 ? 1.001 0.061 -12.093 1.00 95.06 285 ARG A O 1
ATOM 2196 N N . GLY A 1 286 ? 1.478 2.208 -12.541 1.00 94.69 286 GLY A N 1
ATOM 2197 C CA . GLY A 1 286 ? 2.795 1.980 -13.134 1.00 94.69 286 GLY A CA 1
ATOM 2198 C C . GLY A 1 286 ? 3.752 1.340 -12.133 1.00 94.69 286 GLY A C 1
ATOM 2199 O O . GLY A 1 286 ? 4.316 0.279 -12.411 1.00 94.69 286 GLY A O 1
ATOM 2200 N N . GLY A 1 287 ? 3.838 1.914 -10.930 1.00 95.94 287 GLY A N 1
ATOM 2201 C CA . GLY A 1 287 ? 4.633 1.365 -9.834 1.00 95.94 287 GLY A CA 1
ATOM 2202 C C . GLY A 1 287 ? 4.167 -0.028 -9.420 1.00 95.94 287 GLY A C 1
ATOM 2203 O O . GLY A 1 287 ? 4.979 -0.950 -9.308 1.00 95.94 287 GLY A O 1
ATOM 2204 N N . LEU A 1 288 ? 2.852 -0.231 -9.294 1.00 96.50 288 LEU A N 1
ATOM 2205 C CA . LEU A 1 288 ? 2.292 -1.545 -8.988 1.00 96.50 288 LEU A CA 1
ATOM 2206 C C . LEU A 1 288 ? 2.659 -2.591 -10.049 1.00 96.50 288 LEU A C 1
ATOM 2208 O O . LEU A 1 288 ? 3.063 -3.698 -9.704 1.00 96.50 288 LEU A O 1
ATOM 2212 N N . ARG A 1 289 ? 2.543 -2.256 -11.338 1.00 95.75 289 ARG A N 1
ATOM 2213 C CA . ARG A 1 289 ? 2.859 -3.168 -12.451 1.00 95.75 289 ARG A CA 1
ATOM 2214 C C . ARG A 1 289 ? 4.352 -3.443 -12.569 1.00 95.75 289 ARG A C 1
ATOM 2216 O O . ARG A 1 289 ? 4.732 -4.502 -13.059 1.00 95.75 289 ARG A O 1
ATOM 2223 N N . PHE A 1 290 ? 5.201 -2.523 -12.127 1.00 95.69 290 PHE A N 1
ATOM 2224 C CA . PHE A 1 290 ? 6.628 -2.782 -12.003 1.00 95.69 290 PHE A CA 1
ATOM 2225 C C . PHE A 1 290 ? 6.925 -3.782 -10.877 1.00 95.69 290 PHE A C 1
ATOM 2227 O O . PHE A 1 290 ? 7.661 -4.749 -11.089 1.00 95.69 290 PHE A O 1
ATOM 2234 N N . LEU A 1 291 ? 6.345 -3.570 -9.691 1.00 95.94 291 LEU A N 1
ATOM 2235 C CA . LEU A 1 291 ? 6.536 -4.438 -8.524 1.00 95.94 291 LEU A CA 1
ATOM 2236 C C . LEU A 1 291 ? 5.953 -5.837 -8.761 1.00 95.94 291 LEU A C 1
ATOM 2238 O O . LEU A 1 291 ? 6.592 -6.848 -8.460 1.00 95.94 291 LEU A O 1
ATOM 2242 N N . TYR A 1 292 ? 4.764 -5.878 -9.358 1.00 96.38 292 TYR A N 1
ATOM 2243 C CA . TYR A 1 292 ? 3.974 -7.070 -9.638 1.00 96.38 292 TYR A CA 1
ATOM 2244 C C . TYR A 1 292 ? 3.560 -7.057 -11.114 1.00 96.38 292 TYR A C 1
ATOM 2246 O O . TYR A 1 292 ? 2.475 -6.605 -11.475 1.00 96.38 292 TYR A O 1
ATOM 2254 N N . PRO A 1 293 ? 4.433 -7.528 -12.018 1.00 95.19 293 PRO A N 1
ATOM 2255 C CA . PRO A 1 293 ? 4.128 -7.571 -13.440 1.00 95.19 293 PRO A CA 1
ATOM 2256 C C . PRO A 1 293 ? 2.877 -8.408 -13.730 1.00 95.19 293 PRO A C 1
ATOM 2258 O O . PRO A 1 293 ? 2.881 -9.619 -13.468 1.00 95.19 293 PRO A O 1
ATOM 2261 N N . PRO A 1 294 ? 1.817 -7.837 -14.334 1.00 90.94 294 PRO A N 1
ATOM 2262 C CA . PRO A 1 294 ? 0.586 -8.555 -14.638 1.00 90.94 294 PRO A CA 1
ATOM 2263 C C . PRO A 1 294 ? 0.761 -9.367 -15.925 1.00 90.94 294 PRO A C 1
ATOM 2265 O O . PRO A 1 294 ? -0.064 -9.311 -16.840 1.00 90.94 294 PRO A O 1
ATOM 2268 N N . CYS A 1 295 ? 1.852 -10.128 -16.039 1.00 86.12 295 CYS A N 1
ATOM 2269 C CA . CYS A 1 295 ? 1.929 -11.122 -17.088 1.00 86.12 295 CYS A CA 1
ATOM 2270 C C . CYS A 1 295 ? 0.750 -12.055 -16.869 1.00 86.12 295 CYS A C 1
ATOM 2272 O O . CYS A 1 295 ? 0.664 -12.726 -15.843 1.00 86.12 295 CYS A O 1
ATOM 2274 N N . THR A 1 296 ? -0.160 -12.122 -17.840 1.00 68.88 296 THR A N 1
ATOM 2275 C CA . THR A 1 296 ? -1.049 -13.275 -17.897 1.00 68.88 296 THR A CA 1
ATOM 2276 C C . THR A 1 296 ? -0.099 -14.461 -18.012 1.00 68.88 296 THR A C 1
ATOM 2278 O O . THR A 1 296 ? 0.591 -14.531 -19.035 1.00 68.88 296 THR A O 1
ATOM 2281 N N . PRO A 1 297 ? 0.036 -15.338 -16.994 1.00 56.12 297 PRO A N 1
ATOM 2282 C CA . PRO A 1 297 ? 0.962 -16.453 -17.095 1.00 56.12 297 PRO A CA 1
ATOM 2283 C C . PRO A 1 297 ? 0.553 -17.166 -18.365 1.00 56.12 297 PRO A C 1
ATOM 2285 O O . PRO A 1 297 ? -0.616 -17.541 -18.458 1.00 56.12 297 PRO A O 1
ATOM 2288 N N . ALA A 1 298 ? 1.440 -17.215 -19.368 1.00 49.31 298 ALA A N 1
ATOM 2289 C CA . ALA A 1 298 ? 1.104 -17.665 -20.712 1.00 49.31 298 ALA A CA 1
ATOM 2290 C C . ALA A 1 298 ? 0.398 -19.003 -20.565 1.00 49.31 298 ALA A C 1
ATOM 2292 O O . ALA A 1 298 ? 1.074 -19.989 -20.282 1.00 49.31 298 ALA A O 1
ATOM 2293 N N . ARG A 1 299 ? -0.948 -18.975 -20.619 1.00 52.28 299 ARG A N 1
ATOM 2294 C CA . ARG A 1 299 ? -1.849 -19.929 -19.951 1.00 52.28 299 ARG A CA 1
ATOM 2295 C C . ARG A 1 299 ? -1.232 -21.295 -20.090 1.00 52.28 299 ARG A C 1
ATOM 2297 O O . ARG A 1 299 ? -1.308 -21.761 -21.226 1.00 52.28 299 ARG A O 1
ATOM 2304 N N . LYS A 1 300 ? -0.529 -21.808 -19.046 1.00 51.00 300 LYS A N 1
ATOM 2305 C CA . LYS A 1 300 ? 0.475 -22.897 -19.171 1.00 51.00 300 LYS A CA 1
ATOM 2306 C C . LYS A 1 300 ? -0.108 -23.850 -20.182 1.00 51.00 300 LYS A C 1
ATOM 2308 O O . LYS A 1 300 ? -1.114 -24.480 -19.856 1.00 51.00 300 LYS A O 1
ATOM 2313 N N . ARG A 1 301 ? 0.364 -23.798 -21.440 1.00 51.38 301 ARG A N 1
ATOM 2314 C CA . ARG A 1 301 ? -0.335 -24.500 -22.518 1.00 51.38 301 ARG A CA 1
ATOM 2315 C C . ARG A 1 301 ? -0.161 -25.939 -22.114 1.00 51.38 301 ARG A C 1
ATOM 2317 O O . ARG A 1 301 ? 0.949 -26.437 -22.257 1.00 51.38 301 ARG A O 1
ATOM 2324 N N . ILE A 1 302 ? -1.188 -26.545 -21.509 1.00 63.88 302 ILE A N 1
ATOM 2325 C CA . ILE A 1 302 ? -1.139 -27.944 -21.118 1.00 63.88 302 ILE A CA 1
ATOM 2326 C C . ILE A 1 302 ? -0.845 -28.612 -22.446 1.00 63.88 302 ILE A C 1
ATOM 2328 O O . ILE A 1 302 ? -1.665 -28.496 -23.366 1.00 63.88 302 ILE A O 1
ATOM 2332 N N . PRO A 1 303 ? 0.374 -29.140 -22.629 1.00 68.19 303 PRO A N 1
ATOM 2333 C CA . PRO A 1 303 ? 0.787 -29.568 -23.939 1.00 68.19 303 PRO A CA 1
ATOM 2334 C C . PRO A 1 303 ? -0.225 -30.627 -24.354 1.00 68.19 303 PRO A C 1
ATOM 2336 O O . PRO A 1 303 ? -0.650 -31.430 -23.524 1.00 68.19 303 PRO A O 1
ATOM 2339 N N . LEU A 1 304 ? -0.698 -30.563 -25.600 1.00 76.12 304 LEU A N 1
ATOM 2340 C CA . LEU A 1 304 ? -1.898 -31.285 -26.042 1.00 76.12 304 LEU A CA 1
ATOM 2341 C C . LEU A 1 304 ? -1.869 -32.782 -25.669 1.00 76.12 304 LEU A C 1
ATOM 2343 O O . LEU A 1 304 ? -2.909 -33.390 -25.438 1.00 76.12 304 LEU A O 1
ATOM 2347 N N . TRP A 1 305 ? -0.667 -33.359 -25.560 1.00 81.00 305 TRP A N 1
ATOM 2348 C CA . TRP A 1 305 ? -0.437 -34.729 -25.114 1.00 81.00 305 TRP A CA 1
ATOM 2349 C C . TRP A 1 305 ? -0.833 -34.990 -23.650 1.00 81.00 305 TRP A C 1
ATOM 2351 O O . TRP A 1 305 ? -1.383 -36.048 -23.381 1.00 81.00 305 TRP A O 1
ATOM 2361 N N . LEU A 1 306 ? -0.633 -34.056 -22.712 1.00 76.88 306 LEU A N 1
ATOM 2362 C CA . LEU A 1 306 ? -1.092 -34.196 -21.320 1.00 76.88 306 LEU A CA 1
ATOM 2363 C C . LEU A 1 306 ? -2.624 -34.186 -21.240 1.00 76.88 306 LEU A C 1
ATOM 2365 O O . LEU A 1 306 ? -3.203 -34.976 -20.498 1.00 76.88 306 LEU A O 1
ATOM 2369 N N . LEU A 1 307 ? -3.291 -33.363 -22.058 1.00 80.44 307 LEU A N 1
ATOM 2370 C CA . LEU A 1 307 ? -4.750 -33.426 -22.213 1.00 80.44 307 LEU A CA 1
ATOM 2371 C C . LEU A 1 307 ? -5.183 -34.771 -22.811 1.00 80.44 307 LEU A C 1
ATOM 2373 O O . LEU A 1 307 ? -6.123 -35.381 -22.308 1.00 80.44 307 LEU A O 1
ATOM 2377 N N . ALA A 1 308 ? -4.477 -35.268 -23.831 1.00 83.00 308 ALA A N 1
ATOM 2378 C CA . ALA A 1 308 ? -4.772 -36.554 -24.459 1.00 83.00 308 ALA A CA 1
ATOM 2379 C C . ALA A 1 308 ? -4.573 -37.747 -23.506 1.00 83.00 308 ALA A C 1
ATOM 2381 O O . ALA A 1 308 ? -5.398 -38.657 -23.505 1.00 83.00 308 ALA A O 1
ATOM 2382 N N . VAL A 1 309 ? -3.528 -37.737 -22.670 1.00 88.50 309 VAL A N 1
ATOM 2383 C CA . VAL A 1 309 ? -3.267 -38.780 -21.662 1.00 88.50 309 VAL A CA 1
ATOM 2384 C C . VAL A 1 309 ? -4.366 -38.796 -20.604 1.00 88.50 309 VAL A C 1
ATOM 2386 O O . VAL A 1 309 ? -4.893 -39.864 -20.304 1.00 88.50 309 VAL A O 1
ATOM 2389 N N . SER A 1 310 ? -4.773 -37.633 -20.089 1.00 80.12 310 SER A N 1
ATOM 2390 C CA . SER A 1 310 ? -5.885 -37.540 -19.134 1.00 80.12 310 SER A CA 1
ATOM 2391 C C . SER A 1 310 ? -7.208 -38.013 -19.742 1.00 80.12 310 SER A C 1
ATOM 2393 O O . SER A 1 310 ? -7.972 -38.722 -19.087 1.00 80.12 310 SER A O 1
ATOM 2395 N N . LEU A 1 311 ? -7.462 -37.689 -21.016 1.00 87.00 311 LEU A N 1
ATOM 2396 C CA . LEU A 1 311 ? -8.656 -38.146 -21.730 1.00 87.00 311 LEU A CA 1
ATOM 2397 C C . LEU A 1 311 ? -8.639 -39.669 -21.945 1.00 87.00 311 LEU A C 1
ATOM 2399 O O . LEU A 1 311 ? -9.640 -40.335 -21.696 1.00 87.00 311 LEU A O 1
ATOM 2403 N N . LEU A 1 312 ? -7.495 -40.235 -22.349 1.00 89.31 312 LEU A N 1
ATOM 2404 C CA . LEU A 1 312 ? -7.295 -41.681 -22.500 1.00 89.31 312 LEU A CA 1
ATOM 2405 C C . LEU A 1 312 ? -7.442 -42.423 -21.170 1.00 89.31 312 LEU A C 1
ATOM 2407 O O . LEU A 1 312 ? -8.099 -43.460 -21.130 1.00 89.31 312 LEU A O 1
ATOM 2411 N N . ALA A 1 313 ? -6.880 -41.892 -20.083 1.00 87.88 313 ALA A N 1
ATOM 2412 C CA . ALA A 1 313 ? -7.031 -42.459 -18.747 1.00 87.88 313 ALA A CA 1
ATOM 2413 C C . ALA A 1 313 ? -8.502 -42.453 -18.299 1.00 87.88 313 ALA A C 1
ATOM 2415 O O . ALA A 1 313 ? -9.000 -43.468 -17.811 1.00 87.88 313 ALA A O 1
ATOM 2416 N N . GLY A 1 314 ? -9.225 -41.353 -18.543 1.00 89.19 314 GLY A N 1
ATOM 2417 C CA . GLY A 1 314 ? -10.667 -41.268 -18.302 1.00 89.19 314 GLY A CA 1
ATOM 2418 C C . GLY A 1 314 ? -11.468 -42.285 -19.122 1.00 89.19 314 GLY A C 1
ATOM 2419 O O . GLY A 1 314 ? -12.320 -42.985 -18.575 1.00 89.19 314 GLY A O 1
ATOM 2420 N N . ILE A 1 315 ? -11.156 -42.441 -20.414 1.00 92.06 315 ILE A N 1
ATOM 2421 C CA . ILE A 1 315 ? -11.788 -43.446 -21.285 1.00 92.06 315 ILE A CA 1
ATOM 2422 C C . ILE A 1 315 ? -11.502 -44.866 -20.780 1.00 92.06 315 ILE A C 1
ATOM 2424 O O . ILE A 1 315 ? -12.424 -45.674 -20.689 1.00 92.06 315 ILE A O 1
ATOM 2428 N N . LEU A 1 316 ? -10.255 -45.181 -20.420 1.00 91.88 316 LEU A N 1
ATOM 2429 C CA . LEU A 1 316 ? -9.874 -46.502 -19.913 1.00 91.88 316 LEU A CA 1
ATOM 2430 C C . LEU A 1 316 ? -10.584 -46.843 -18.598 1.00 91.88 316 LEU A C 1
ATOM 2432 O O . LEU A 1 316 ? -11.016 -47.982 -18.431 1.00 91.88 316 LEU A O 1
ATOM 2436 N N . LEU A 1 317 ? -10.770 -45.872 -17.699 1.00 91.12 317 LEU A N 1
ATOM 2437 C CA . LEU A 1 317 ? -11.549 -46.052 -16.469 1.00 91.12 317 LEU A CA 1
ATOM 2438 C C . LEU A 1 317 ? -13.025 -46.353 -16.761 1.00 91.12 317 LEU A C 1
ATOM 2440 O O . LEU A 1 317 ? -13.603 -47.259 -16.155 1.00 91.12 317 LEU A O 1
ATOM 2444 N N . ILE A 1 318 ? -13.631 -45.643 -17.716 1.00 92.19 318 ILE A N 1
ATOM 2445 C CA . ILE A 1 318 ? -15.022 -45.878 -18.132 1.00 92.19 318 ILE A CA 1
ATOM 2446 C C . ILE A 1 318 ? -15.167 -47.267 -18.768 1.00 92.19 318 ILE A C 1
ATOM 2448 O O . ILE A 1 318 ? -16.056 -48.032 -18.390 1.00 92.19 318 ILE A O 1
ATOM 2452 N N . VAL A 1 319 ? -14.272 -47.626 -19.693 1.00 92.56 319 VAL A N 1
ATOM 2453 C CA . VAL A 1 319 ? -14.277 -48.938 -20.359 1.00 92.56 319 VAL A CA 1
ATOM 2454 C C . VAL A 1 319 ? -14.044 -50.059 -19.350 1.00 92.56 319 VAL A C 1
ATOM 2456 O O . VAL A 1 319 ? -14.775 -51.046 -19.369 1.00 92.56 319 VAL A O 1
ATOM 2459 N N . GLY A 1 320 ? -13.086 -49.904 -18.433 1.00 92.38 320 GLY A N 1
ATOM 2460 C CA . GLY A 1 320 ? -12.819 -50.873 -17.370 1.00 92.38 320 GLY A CA 1
ATOM 2461 C C . GLY A 1 320 ? -14.027 -51.093 -16.458 1.00 92.38 320 GLY A C 1
ATOM 2462 O O . GLY A 1 320 ? -14.371 -52.236 -16.158 1.00 92.38 320 GLY A O 1
ATOM 2463 N N . SER A 1 321 ? -14.730 -50.017 -16.093 1.00 89.44 321 SER A N 1
ATOM 2464 C CA . SER A 1 321 ? -15.946 -50.082 -15.270 1.00 89.44 321 SER A CA 1
ATOM 2465 C C . SER A 1 321 ? -17.095 -50.800 -15.989 1.00 89.44 321 SER A C 1
ATOM 2467 O O . SER A 1 321 ? -17.767 -51.649 -15.403 1.00 89.44 321 SER A O 1
ATOM 2469 N N . LEU A 1 322 ? -17.292 -50.519 -17.282 1.00 90.75 322 LEU A N 1
ATOM 2470 C CA . LEU A 1 322 ? -18.279 -51.211 -18.118 1.00 90.75 322 LEU A CA 1
ATOM 2471 C C . LEU A 1 322 ? -17.944 -52.696 -18.294 1.00 90.75 322 LEU A C 1
ATOM 2473 O O . LEU A 1 322 ? -18.835 -53.540 -18.195 1.00 90.75 322 LEU A O 1
ATOM 2477 N N . LEU A 1 323 ? -16.670 -53.032 -18.512 1.00 90.31 323 LEU A N 1
ATOM 2478 C CA . LEU A 1 323 ? -16.232 -54.423 -18.628 1.00 90.31 323 LEU A CA 1
ATOM 2479 C C . LEU A 1 323 ? -16.468 -55.184 -17.321 1.00 90.31 323 LEU A C 1
ATOM 2481 O O . LEU A 1 323 ? -16.951 -56.313 -17.345 1.00 90.31 323 LEU A O 1
ATOM 2485 N N . PHE A 1 324 ? -16.169 -54.555 -16.183 1.00 90.56 324 PHE A N 1
ATOM 2486 C CA . PHE A 1 324 ? -16.402 -55.134 -14.866 1.00 90.56 324 PHE A CA 1
ATOM 2487 C C . PHE A 1 324 ? -17.892 -55.417 -14.626 1.00 90.56 324 PHE A C 1
ATOM 2489 O O . PHE A 1 324 ? -18.243 -56.521 -14.214 1.00 90.56 324 PHE A O 1
ATOM 2496 N N . LEU A 1 325 ? -18.779 -54.478 -14.975 1.00 86.62 325 LEU A N 1
ATOM 2497 C CA . LEU A 1 325 ? -20.233 -54.674 -14.898 1.00 86.62 325 LEU A CA 1
ATOM 2498 C C . LEU A 1 325 ? -20.731 -55.797 -15.822 1.00 86.62 325 LEU A C 1
ATOM 2500 O O . LEU A 1 325 ? -21.592 -56.579 -15.427 1.00 86.62 325 LEU A O 1
ATOM 2504 N N . LEU A 1 326 ? -20.174 -55.927 -17.029 1.00 86.19 326 LEU A N 1
ATOM 2505 C CA . LEU A 1 326 ? -20.522 -57.011 -17.957 1.00 86.19 326 LEU A CA 1
ATOM 2506 C C . LEU A 1 326 ? -20.005 -58.385 -17.496 1.00 86.19 326 LEU A C 1
ATOM 2508 O O . LEU A 1 326 ? -20.632 -59.410 -17.777 1.00 86.19 326 LEU A O 1
ATOM 2512 N N . LEU A 1 327 ? -18.869 -58.416 -16.793 1.00 86.38 327 LEU A N 1
ATOM 2513 C CA . LEU A 1 327 ? -18.270 -59.634 -16.240 1.00 86.38 327 LEU A CA 1
ATOM 2514 C C . LEU A 1 327 ? -18.932 -60.084 -14.935 1.00 86.38 327 LEU A C 1
ATOM 2516 O O . LEU A 1 327 ? -18.897 -61.277 -14.628 1.00 86.38 327 LEU A O 1
ATOM 2520 N N . GLN A 1 328 ? -19.613 -59.187 -14.217 1.00 86.81 328 GLN A N 1
ATOM 2521 C CA . GLN A 1 328 ? -20.551 -59.549 -13.155 1.00 86.81 328 GLN A CA 1
ATOM 2522 C C . GLN A 1 328 ? -21.833 -60.156 -13.745 1.00 86.81 328 GLN A C 1
ATOM 2524 O O . GLN A 1 328 ? -22.944 -59.662 -13.561 1.00 86.81 328 GLN A O 1
ATOM 2529 N N . ARG A 1 329 ? -21.700 -61.279 -14.461 1.00 74.56 329 ARG A N 1
ATOM 2530 C CA . ARG A 1 329 ? -22.859 -62.110 -14.779 1.00 74.56 329 ARG A CA 1
ATOM 2531 C C . ARG A 1 329 ? -23.454 -62.597 -13.459 1.00 74.56 329 ARG A C 1
ATOM 2533 O O . ARG A 1 329 ? -22.731 -63.235 -12.690 1.00 74.56 329 ARG A O 1
ATOM 2540 N N . PRO A 1 330 ? -24.751 -62.363 -13.202 1.00 72.75 330 PRO A N 1
ATOM 2541 C CA . PRO A 1 330 ? -25.399 -62.922 -12.032 1.00 72.75 330 PRO A CA 1
ATOM 2542 C C . PRO A 1 330 ? -25.235 -64.439 -12.092 1.00 72.75 330 PRO A C 1
ATOM 2544 O O . PRO A 1 330 ? -25.656 -65.083 -13.061 1.00 72.75 330 PRO A O 1
ATOM 2547 N N . GLN A 1 331 ? -24.576 -65.014 -11.082 1.00 74.25 331 GLN A N 1
ATOM 2548 C CA . GLN A 1 331 ? -24.563 -66.459 -10.929 1.00 74.25 331 GLN A CA 1
ATOM 2549 C C . GLN A 1 331 ? -26.021 -66.892 -10.830 1.00 74.25 331 GLN A C 1
ATOM 2551 O O . GLN A 1 331 ? -26.738 -66.489 -9.914 1.00 74.25 331 GLN A O 1
ATOM 2556 N N . LYS A 1 332 ? -26.478 -67.672 -11.816 1.00 68.50 332 LYS A N 1
ATOM 2557 C CA . LYS A 1 332 ? -27.789 -68.310 -11.760 1.00 68.50 332 LYS A CA 1
ATOM 2558 C C . LYS A 1 332 ? -27.793 -69.199 -10.525 1.00 68.50 332 LYS A C 1
ATOM 2560 O O . LYS A 1 332 ? -27.235 -70.295 -10.544 1.00 68.50 332 LYS A O 1
ATOM 2565 N N . VAL A 1 333 ? -28.406 -68.705 -9.457 1.00 73.31 333 VAL A N 1
ATOM 2566 C CA . VAL A 1 333 ? -28.729 -69.492 -8.275 1.00 73.31 333 VAL A CA 1
ATOM 2567 C C . VAL A 1 333 ? -29.621 -70.629 -8.762 1.00 73.31 333 VAL A C 1
ATOM 2569 O O . VAL A 1 333 ? -30.719 -70.388 -9.265 1.00 73.31 333 VAL A O 1
ATOM 2572 N N . LYS A 1 334 ? -29.118 -71.867 -8.707 1.00 65.31 334 LYS A N 1
ATOM 2573 C CA . LYS A 1 334 ? -29.934 -73.044 -9.012 1.00 65.31 334 LYS A CA 1
ATOM 2574 C C . LYS A 1 334 ? -31.055 -73.116 -7.967 1.00 65.31 334 LYS A C 1
ATOM 2576 O O . LYS A 1 334 ? -30.735 -73.134 -6.776 1.00 65.31 334 LYS A O 1
ATOM 2581 N N . PRO A 1 335 ? -32.335 -73.142 -8.373 1.00 69.00 335 PRO A N 1
ATOM 2582 C CA . PRO A 1 335 ? -33.408 -73.471 -7.447 1.00 69.00 335 PRO A CA 1
ATOM 2583 C C . PRO A 1 335 ? -33.223 -74.914 -6.953 1.00 69.00 335 PRO A C 1
ATOM 2585 O O . PRO A 1 335 ? -32.717 -75.759 -7.696 1.00 69.00 335 PRO A O 1
ATOM 2588 N N . ARG A 1 336 ? -33.553 -75.116 -5.672 1.00 69.62 336 ARG A N 1
ATOM 2589 C CA . ARG A 1 336 ? -33.362 -76.350 -4.895 1.00 69.62 336 ARG A CA 1
ATOM 2590 C C . ARG A 1 336 ? -34.045 -77.565 -5.501 1.00 69.62 336 ARG A C 1
ATOM 2592 O O . ARG A 1 336 ? -35.172 -77.396 -6.016 1.00 69.62 336 ARG A O 1
#

Solvent-accessible surface area (backbone atoms only — not comparable to full-atom values): 18551 Å² total; per-residue (Å²): 142,84,86,86,84,84,83,83,84,83,81,80,78,79,76,73,81,66,72,54,11,29,22,24,27,64,27,60,69,66,96,65,83,69,87,48,63,66,52,44,65,36,34,25,34,25,61,18,48,36,84,48,42,63,93,77,76,28,66,23,32,58,74,18,42,35,31,8,54,37,93,59,28,49,78,47,43,45,80,30,39,69,42,99,73,52,64,54,59,68,55,51,53,48,39,49,51,51,28,57,43,63,76,21,72,89,38,89,57,54,41,77,37,85,37,52,87,78,39,66,44,42,78,80,62,89,88,65,72,80,74,64,85,51,44,48,28,38,35,21,38,45,52,41,38,39,88,82,39,60,87,23,56,89,39,62,54,38,57,50,72,42,52,38,95,38,55,22,35,34,57,58,72,46,68,47,98,32,21,19,19,36,37,18,20,40,40,35,32,23,50,81,41,48,27,29,78,54,72,93,62,75,53,88,96,29,27,24,48,47,29,43,51,34,25,40,50,40,41,61,57,25,38,32,47,33,71,84,50,28,75,64,7,36,24,56,77,75,46,51,59,40,72,47,73,56,39,43,92,45,46,70,60,63,59,38,68,24,68,42,73,46,88,72,28,53,46,41,53,85,56,80,42,37,60,78,61,91,64,76,35,45,24,49,48,29,43,47,34,46,63,45,20,66,36,72,63,71,69,76,70,71,52,69,63,63,54,48,50,55,50,49,51,52,50,51,53,52,51,51,51,52,51,52,59,66,68,60,59,78,77,79,77,76,82,133